Protein AF-A0A7W1K796-F1 (afdb_monomer_lite)

Secondary structure (DSSP, 8-state):
-----------------PPPPPP-EEE-SS-TTSTTTSS-SB-TTSSSB-HHHHHHHHHHHHHHHHHHHT--TT-EEEEEEE-S---STTTSPPPHHHHHHHHTTB-TTS-B--SGGGTT---B--S-EEE----TTS-TT-PPPTTTSTT---GGGHHHHHHHHHHHHHTTSB-GGGGSEEEEEE---SS--TTS----HHHHHHHHHHHHHHHHT-TTEEEEEES-SB-BPPPSS-----SS-TT--B---SB-TTSPBPHHHHHHHEEEEEEEETTTEEEEEEEE-S-SSEEEEEEEEE-TTPPEEEEEEEEEETT-EEEEEEEPPTT-EEEEEEE-TTS-EEEPPPB-PBPS--

Structure (mmCIF, N/CA/C/O backbone):
data_AF-A0A7W1K796-F1
#
_entry.id   AF-A0A7W1K796-F1
#
loop_
_atom_site.group_PDB
_atom_site.id
_atom_site.type_symbol
_atom_site.label_atom_id
_atom_site.label_alt_id
_atom_site.label_comp_id
_atom_site.label_asym_id
_atom_site.label_entity_id
_atom_site.label_seq_id
_atom_site.pdbx_PDB_ins_code
_atom_site.Cartn_x
_atom_site.Cartn_y
_atom_site.Cartn_z
_atom_site.occupancy
_atom_site.B_iso_or_equiv
_atom_site.auth_seq_id
_atom_site.auth_comp_id
_atom_site.auth_asym_id
_atom_site.auth_atom_id
_atom_site.pdbx_PDB_model_num
ATOM 1 N N . THR A 1 1 ? -5.003 -19.581 0.495 1.00 27.28 1 THR A N 1
ATOM 2 C CA . THR A 1 1 ? -4.230 -18.925 1.565 1.00 27.28 1 THR A CA 1
ATOM 3 C C . THR A 1 1 ? -2.981 -18.402 0.909 1.00 27.28 1 THR A C 1
ATOM 5 O O . THR A 1 1 ? -2.210 -19.207 0.420 1.00 27.28 1 THR A O 1
ATOM 8 N N . THR A 1 2 ? -2.852 -17.090 0.737 1.00 24.03 2 THR A N 1
ATOM 9 C CA . THR A 1 2 ? -1.683 -16.483 0.090 1.00 24.03 2 THR A CA 1
ATOM 10 C C . THR A 1 2 ? -0.506 -16.600 1.050 1.00 24.03 2 THR A C 1
ATOM 12 O O . THR A 1 2 ? -0.488 -15.927 2.078 1.00 24.03 2 THR A O 1
ATOM 15 N N . VAL A 1 3 ? 0.440 -17.484 0.753 1.00 24.64 3 VAL A N 1
ATOM 16 C CA . VAL A 1 3 ? 1.747 -17.481 1.410 1.00 24.64 3 VAL A CA 1
ATOM 17 C C . VAL A 1 3 ? 2.609 -16.539 0.582 1.00 24.64 3 VAL A C 1
ATOM 19 O O . VAL A 1 3 ? 2.972 -16.860 -0.547 1.00 24.64 3 VAL A O 1
ATOM 22 N N . SER A 1 4 ? 2.860 -15.339 1.105 1.00 26.17 4 SER A N 1
ATOM 23 C CA . SER A 1 4 ? 3.972 -14.535 0.607 1.00 26.17 4 SER A CA 1
ATOM 24 C C . SER A 1 4 ? 5.230 -15.300 0.993 1.00 26.17 4 SER A C 1
ATOM 26 O O . SER A 1 4 ? 5.406 -15.601 2.175 1.00 26.17 4 SER A O 1
ATOM 28 N N . ALA A 1 5 ? 6.059 -15.672 0.022 1.00 26.20 5 ALA A N 1
ATOM 29 C CA . ALA A 1 5 ? 7.379 -16.216 0.295 1.00 26.20 5 ALA A CA 1
ATOM 30 C C . ALA A 1 5 ? 8.261 -15.076 0.831 1.00 26.20 5 ALA A C 1
ATOM 32 O O . ALA A 1 5 ? 9.107 -14.536 0.126 1.00 26.20 5 ALA A O 1
ATOM 33 N N . ALA A 1 6 ? 8.020 -14.678 2.082 1.00 29.50 6 ALA A N 1
ATOM 34 C CA . ALA A 1 6 ? 9.075 -14.124 2.907 1.00 29.50 6 ALA A CA 1
ATOM 35 C C . ALA A 1 6 ? 10.146 -15.211 2.991 1.00 29.50 6 ALA A C 1
ATOM 37 O O . ALA A 1 6 ? 9.799 -16.379 3.177 1.00 29.50 6 ALA A O 1
ATOM 38 N N . GLN A 1 7 ? 11.399 -14.823 2.757 1.00 30.22 7 GLN A N 1
ATOM 39 C CA . GLN A 1 7 ? 12.589 -15.666 2.801 1.00 30.22 7 GLN A CA 1
ATOM 40 C C . GLN A 1 7 ? 12.378 -16.914 3.664 1.00 30.22 7 GLN A C 1
ATOM 42 O O . GLN A 1 7 ? 12.236 -16.822 4.884 1.00 30.22 7 GLN A O 1
ATOM 47 N N . ALA A 1 8 ? 12.400 -18.084 3.025 1.00 30.41 8 ALA A N 1
ATOM 48 C CA . ALA A 1 8 ? 12.834 -19.291 3.704 1.00 30.41 8 ALA A CA 1
ATOM 49 C C . ALA A 1 8 ? 14.308 -19.056 4.061 1.00 30.41 8 ALA A C 1
ATOM 51 O O . ALA A 1 8 ? 15.213 -19.427 3.319 1.00 30.41 8 ALA A O 1
ATOM 52 N N . ALA A 1 9 ? 14.541 -18.307 5.139 1.00 31.89 9 ALA A N 1
ATOM 53 C CA . ALA A 1 9 ? 15.833 -18.239 5.778 1.00 31.89 9 ALA A CA 1
ATOM 54 C C . ALA A 1 9 ? 16.150 -19.676 6.184 1.00 31.89 9 ALA A C 1
ATOM 56 O O . ALA A 1 9 ? 15.419 -20.275 6.974 1.00 31.89 9 ALA A O 1
ATOM 57 N N . GLY A 1 10 ? 17.179 -20.241 5.552 1.00 35.09 10 GLY A N 1
ATOM 58 C CA . GLY A 1 10 ? 17.706 -21.551 5.886 1.00 35.09 10 GLY A CA 1
ATOM 59 C C . GLY A 1 10 ? 17.950 -21.617 7.387 1.00 35.09 10 GLY A C 1
ATOM 60 O O . GLY A 1 10 ? 18.801 -20.914 7.922 1.00 35.09 10 GLY A O 1
ATOM 61 N N . GLY A 1 11 ? 17.149 -22.431 8.058 1.00 33.22 11 GLY A N 1
ATOM 62 C CA . GLY A 1 11 ? 17.175 -22.596 9.497 1.00 33.22 11 GLY A CA 1
ATOM 63 C C . GLY A 1 11 ? 16.520 -23.917 9.846 1.00 33.22 11 GLY A C 1
ATOM 64 O O . GLY A 1 11 ? 15.329 -23.957 10.120 1.00 33.22 11 GLY A O 1
ATOM 65 N N . GLY A 1 12 ? 17.325 -24.979 9.809 1.00 35.66 12 GLY A N 1
ATOM 66 C CA . GLY A 1 12 ? 17.011 -26.277 10.400 1.00 35.66 12 GLY A CA 1
ATOM 67 C C . GLY A 1 12 ? 16.093 -27.159 9.562 1.00 35.66 12 GLY A C 1
ATOM 68 O O . GLY A 1 12 ? 14.879 -26.992 9.547 1.00 35.66 12 GLY A O 1
ATOM 69 N N . ALA A 1 13 ? 16.682 -28.174 8.932 1.00 44.84 13 ALA A N 1
ATOM 70 C CA . ALA A 1 13 ? 15.955 -29.368 8.540 1.00 44.84 13 ALA A CA 1
ATOM 71 C C . ALA A 1 13 ? 15.306 -29.991 9.790 1.00 44.84 13 ALA A C 1
ATOM 73 O O . ALA A 1 13 ? 15.984 -30.624 10.595 1.00 44.84 13 ALA A O 1
ATOM 74 N N . SER A 1 14 ? 13.997 -29.816 9.963 1.00 43.66 14 SER A N 1
ATOM 75 C CA . SER A 1 14 ? 13.196 -30.728 10.775 1.00 43.66 14 SER A CA 1
ATOM 76 C C . SER A 1 14 ? 12.600 -31.761 9.825 1.00 43.66 14 SER A C 1
ATOM 78 O O . SER A 1 14 ? 11.787 -31.416 8.966 1.00 43.66 14 SER A O 1
ATOM 80 N N . GLY A 1 15 ? 13.067 -33.002 9.941 1.00 48.66 15 GLY A N 1
ATOM 81 C CA . GLY A 1 15 ? 12.780 -34.119 9.045 1.00 48.66 15 GLY A CA 1
ATOM 82 C C . GLY A 1 15 ? 11.325 -34.573 9.058 1.00 48.66 15 GLY A C 1
ATOM 83 O O . GLY A 1 15 ? 11.000 -35.620 9.603 1.00 48.66 15 GLY A O 1
ATOM 84 N N . THR A 1 16 ? 10.456 -33.820 8.395 1.00 54.53 16 THR A N 1
ATOM 85 C CA . THR A 1 16 ? 9.150 -34.311 7.966 1.00 54.53 16 THR A CA 1
ATOM 86 C C . THR A 1 16 ? 9.078 -34.164 6.450 1.00 54.53 16 THR A C 1
ATOM 88 O O . THR A 1 16 ? 9.271 -33.077 5.911 1.00 54.53 16 THR A O 1
ATOM 91 N N . ASN A 1 17 ? 8.820 -35.268 5.744 1.00 64.25 17 ASN A N 1
ATOM 92 C CA . ASN A 1 17 ? 8.510 -35.291 4.308 1.00 64.25 17 ASN A CA 1
ATOM 93 C C . ASN A 1 17 ? 7.126 -34.662 4.023 1.00 64.25 17 ASN A C 1
ATOM 95 O O . ASN A 1 17 ? 6.397 -35.116 3.142 1.00 64.25 17 ASN A O 1
ATOM 99 N N . GLU A 1 18 ? 6.718 -33.648 4.789 1.00 75.94 18 GLU A N 1
ATOM 100 C CA . GLU A 1 18 ? 5.481 -32.935 4.521 1.00 75.94 18 GLU A CA 1
ATOM 101 C C . GLU A 1 18 ? 5.664 -32.098 3.250 1.00 75.94 18 GLU A C 1
ATOM 103 O O . GLU A 1 18 ? 6.594 -31.287 3.161 1.00 75.94 18 GLU A O 1
ATOM 108 N N . PRO A 1 19 ? 4.806 -32.280 2.232 1.00 80.94 19 PRO A N 1
ATOM 109 C CA . PRO A 1 19 ? 4.889 -31.474 1.031 1.00 80.94 19 PRO A CA 1
ATOM 110 C C . PRO A 1 19 ? 4.685 -30.004 1.401 1.00 80.94 19 PRO A C 1
ATOM 112 O O . PRO A 1 19 ? 3.671 -29.630 1.995 1.00 80.94 19 PRO A O 1
ATOM 115 N N . LEU A 1 20 ? 5.650 -29.160 1.021 1.00 82.69 20 LEU A N 1
ATOM 116 C CA . LEU A 1 20 ? 5.560 -27.717 1.225 1.00 82.69 20 LEU A CA 1
ATOM 117 C C . LEU A 1 20 ? 4.234 -27.172 0.659 1.00 82.69 20 LEU A C 1
ATOM 119 O O . LEU A 1 20 ? 3.777 -27.636 -0.396 1.00 82.69 20 LEU A O 1
ATOM 123 N N . PRO A 1 21 ? 3.627 -26.152 1.296 1.00 83.62 21 PRO A N 1
ATOM 124 C CA . PRO A 1 21 ? 2.405 -25.544 0.793 1.00 83.62 21 PRO A CA 1
ATOM 125 C C . PRO A 1 21 ? 2.538 -25.108 -0.668 1.00 83.62 21 PRO A C 1
ATOM 127 O O . PRO A 1 21 ? 3.544 -24.534 -1.090 1.00 83.62 21 PRO A O 1
ATOM 130 N N . LYS A 1 22 ? 1.480 -25.340 -1.450 1.00 85.62 22 LYS A N 1
ATOM 131 C CA . LYS A 1 22 ? 1.427 -24.919 -2.852 1.00 85.62 22 LYS A CA 1
ATOM 132 C C . LYS A 1 22 ? 1.609 -23.401 -2.967 1.00 85.62 22 LYS A C 1
ATOM 134 O O . LYS A 1 22 ? 0.806 -22.636 -2.439 1.00 85.62 22 LYS A O 1
ATOM 139 N N . VAL A 1 23 ? 2.596 -22.983 -3.758 1.00 87.62 23 VAL A N 1
ATOM 140 C CA . VAL A 1 23 ? 2.771 -21.584 -4.172 1.00 87.62 23 VAL A CA 1
ATOM 141 C C . VAL A 1 23 ? 1.903 -21.305 -5.398 1.00 87.62 23 VAL A C 1
ATOM 143 O O . VAL A 1 23 ? 2.035 -21.960 -6.434 1.00 87.62 23 VAL A O 1
ATOM 146 N N . ASP A 1 24 ? 1.000 -20.334 -5.283 1.00 89.56 24 ASP A N 1
ATOM 147 C CA . ASP A 1 24 ? 0.087 -19.911 -6.351 1.00 89.56 24 ASP A CA 1
ATOM 148 C C . ASP A 1 24 ? 0.235 -18.429 -6.742 1.00 89.56 24 ASP A C 1
ATOM 150 O O . ASP A 1 24 ? -0.411 -17.982 -7.691 1.00 89.56 24 ASP A O 1
ATOM 154 N N . HIS A 1 25 ? 1.110 -17.682 -6.065 1.00 92.00 25 HIS A N 1
ATOM 155 C CA . HIS A 1 25 ? 1.458 -16.299 -6.385 1.00 92.00 25 HIS A CA 1
ATOM 156 C C . HIS A 1 25 ? 2.976 -16.132 -6.395 1.00 92.00 25 HIS A C 1
ATOM 158 O O . HIS A 1 25 ? 3.657 -16.521 -5.451 1.00 92.00 25 HIS A O 1
ATOM 164 N N . PHE A 1 26 ? 3.485 -15.510 -7.451 1.00 95.50 26 PHE A N 1
ATOM 165 C CA . PHE A 1 26 ? 4.866 -15.066 -7.579 1.00 95.50 26 PHE A CA 1
ATOM 166 C C . PHE A 1 26 ? 4.854 -13.558 -7.778 1.00 95.50 26 PHE A C 1
ATOM 168 O O . PHE A 1 26 ? 4.007 -13.039 -8.504 1.00 95.50 26 PHE A O 1
ATOM 175 N N . ILE A 1 27 ? 5.788 -12.854 -7.153 1.00 96.75 27 ILE A N 1
ATOM 176 C CA . ILE A 1 27 ? 6.006 -11.428 -7.384 1.00 96.75 27 ILE A CA 1
ATOM 177 C C . ILE A 1 27 ? 7.381 -11.317 -8.031 1.00 96.75 27 ILE A C 1
ATOM 179 O O . ILE A 1 27 ? 8.371 -11.773 -7.459 1.00 96.75 27 ILE A O 1
ATOM 183 N N . LEU A 1 28 ? 7.442 -10.800 -9.258 1.00 96.06 28 LEU A N 1
ATOM 184 C CA . LEU A 1 28 ? 8.706 -10.686 -9.977 1.00 96.06 28 LEU A CA 1
ATOM 185 C C . LEU A 1 28 ? 9.488 -9.487 -9.455 1.00 96.06 28 LEU A C 1
ATOM 187 O O . LEU A 1 28 ? 9.267 -8.358 -9.896 1.00 96.06 28 LEU A O 1
ATOM 191 N N . TRP A 1 29 ? 10.437 -9.815 -8.578 1.00 96.94 29 TRP A N 1
ATOM 192 C CA . TRP A 1 29 ? 11.406 -8.941 -7.922 1.00 96.94 29 TRP A CA 1
ATOM 193 C C . TRP A 1 29 ? 10.829 -8.005 -6.854 1.00 96.94 29 TRP A C 1
ATOM 195 O O . TRP A 1 29 ? 9.639 -7.693 -6.846 1.00 96.94 29 TRP A O 1
ATOM 205 N N . ASN A 1 30 ? 11.691 -7.566 -5.935 1.00 97.25 30 ASN A N 1
ATOM 206 C CA . ASN A 1 30 ? 11.351 -6.613 -4.883 1.00 97.25 30 ASN A CA 1
ATOM 207 C C . ASN A 1 30 ? 11.853 -5.211 -5.226 1.00 97.25 30 ASN A C 1
ATOM 209 O O . ASN A 1 30 ? 13.035 -5.060 -5.513 1.00 97.25 30 ASN A O 1
ATOM 213 N N . GLU A 1 31 ? 10.964 -4.215 -5.211 1.00 97.81 31 GLU A N 1
ATOM 214 C CA . GLU A 1 31 ? 11.246 -2.783 -5.423 1.00 97.81 31 GLU A CA 1
ATOM 215 C C . GLU A 1 31 ? 12.319 -2.498 -6.488 1.00 97.81 31 GLU A C 1
ATOM 217 O O . GLU A 1 31 ? 13.367 -1.916 -6.197 1.00 97.81 31 GLU A O 1
ATOM 222 N N . PRO A 1 32 ? 12.078 -2.873 -7.758 1.00 98.38 32 PRO A N 1
ATOM 223 C CA . PRO A 1 32 ? 13.046 -2.654 -8.833 1.00 98.38 32 PRO A CA 1
ATOM 224 C C . PRO A 1 32 ? 13.367 -1.168 -9.072 1.00 98.38 32 PRO A C 1
ATOM 226 O O . PRO A 1 32 ? 14.364 -0.846 -9.714 1.00 98.38 32 PRO A O 1
ATOM 229 N N . ASN A 1 33 ? 12.557 -0.249 -8.545 1.00 98.50 33 ASN A N 1
ATOM 230 C CA . ASN A 1 33 ? 12.798 1.190 -8.579 1.00 98.50 33 ASN A CA 1
ATOM 231 C C . ASN A 1 33 ? 13.690 1.698 -7.425 1.00 98.50 33 ASN A C 1
ATOM 233 O O . ASN A 1 33 ? 13.890 2.904 -7.307 1.00 98.50 33 ASN A O 1
ATOM 237 N N . HIS A 1 34 ? 14.209 0.815 -6.565 1.00 96.75 34 HIS A N 1
ATOM 238 C CA . HIS A 1 34 ? 15.030 1.173 -5.413 1.00 96.75 34 HIS A CA 1
ATOM 239 C C . HIS A 1 34 ? 16.468 0.643 -5.550 1.00 96.75 34 HIS A C 1
ATOM 241 O O . HIS A 1 34 ? 16.704 -0.545 -5.762 1.00 96.75 34 HIS A O 1
ATOM 247 N N . GLN A 1 35 ? 17.458 1.522 -5.369 1.00 92.75 35 GLN A N 1
ATOM 248 C CA . GLN A 1 35 ? 18.886 1.218 -5.581 1.00 92.75 35 GLN A CA 1
ATOM 249 C C . GLN A 1 35 ? 19.456 0.112 -4.686 1.00 92.75 35 GLN A C 1
ATOM 251 O O . GLN A 1 35 ? 20.428 -0.535 -5.049 1.00 92.75 35 GLN A O 1
ATOM 256 N N . GLY A 1 36 ? 18.850 -0.115 -3.517 1.00 90.38 36 GLY A N 1
ATOM 257 C CA . GLY A 1 36 ? 19.240 -1.214 -2.630 1.00 90.38 36 GLY A CA 1
ATOM 258 C C . GLY A 1 36 ? 18.828 -2.599 -3.139 1.00 90.38 36 GLY A C 1
ATOM 259 O O . GLY A 1 36 ? 19.207 -3.591 -2.529 1.00 90.38 36 GLY A O 1
ATOM 260 N N . LEU A 1 37 ? 18.021 -2.670 -4.204 1.00 93.75 37 LEU A N 1
ATOM 261 C CA . LEU A 1 37 ? 17.406 -3.908 -4.680 1.00 93.75 37 LEU A CA 1
ATOM 262 C C . LEU A 1 37 ? 17.565 -4.125 -6.185 1.00 93.75 37 LEU A C 1
ATOM 264 O O . LEU A 1 37 ? 17.501 -5.264 -6.628 1.00 93.75 37 LEU A O 1
ATOM 268 N N . LEU A 1 38 ? 17.799 -3.086 -6.985 1.00 96.56 38 LEU A N 1
ATOM 269 C CA . LEU A 1 38 ? 18.184 -3.242 -8.387 1.00 96.56 38 LEU A CA 1
ATOM 270 C C . LEU A 1 38 ? 19.140 -2.121 -8.791 1.00 96.56 38 LEU A C 1
ATOM 272 O O . LEU A 1 38 ? 18.921 -0.959 -8.452 1.00 96.56 38 LEU A O 1
ATOM 276 N N . LEU A 1 39 ? 20.182 -2.457 -9.544 1.00 95.56 39 LEU A N 1
ATOM 277 C CA . LEU A 1 39 ? 21.103 -1.491 -10.135 1.00 95.56 39 LEU A CA 1
ATOM 278 C C . LEU A 1 39 ? 21.330 -1.813 -11.620 1.00 95.56 39 LEU A C 1
ATOM 280 O O . LEU A 1 39 ? 21.215 -2.976 -12.013 1.00 95.56 39 LEU A O 1
ATOM 284 N N . PRO A 1 40 ? 21.676 -0.803 -12.437 1.00 97.00 40 PRO A N 1
ATOM 285 C CA . PRO A 1 40 ? 21.688 0.627 -12.104 1.00 97.00 40 PRO A CA 1
ATOM 286 C C . PRO A 1 40 ? 20.268 1.225 -12.027 1.00 97.00 40 PRO A C 1
ATOM 288 O O . PRO A 1 40 ? 19.342 0.736 -12.673 1.00 97.00 40 PRO A O 1
ATOM 291 N N . GLN A 1 41 ? 20.085 2.301 -11.250 1.00 97.75 41 GLN A N 1
ATOM 292 C CA . GLN A 1 41 ? 18.821 3.062 -11.235 1.00 97.75 41 GLN A CA 1
ATOM 293 C C . GLN A 1 41 ? 18.743 4.101 -12.357 1.00 97.75 41 GLN A C 1
ATOM 295 O O . GLN A 1 41 ? 17.680 4.286 -12.948 1.00 97.75 41 GLN A O 1
ATOM 300 N N . TRP A 1 42 ? 19.873 4.711 -12.701 1.00 98.00 42 TRP A N 1
ATOM 301 C CA . TRP A 1 42 ? 19.997 5.763 -13.708 1.00 98.00 42 TRP A CA 1
ATOM 302 C C . TRP A 1 42 ? 21.058 5.376 -14.733 1.00 98.00 42 TRP A C 1
ATOM 304 O O . TRP A 1 42 ? 21.994 4.649 -14.404 1.00 98.00 42 TRP A O 1
ATOM 314 N N . GLU A 1 43 ? 20.894 5.835 -15.970 1.00 96.25 43 GLU A N 1
ATOM 315 C CA . GLU A 1 43 ? 21.930 5.717 -16.995 1.00 96.25 43 GLU A CA 1
ATOM 316 C C . GLU A 1 43 ? 23.102 6.666 -16.657 1.00 96.25 43 GLU A C 1
ATOM 318 O O . GLU A 1 43 ? 23.012 7.506 -15.756 1.00 96.25 43 GLU A O 1
ATOM 323 N N . ASN A 1 44 ? 24.213 6.562 -17.393 1.00 94.75 44 ASN A N 1
ATOM 324 C CA . ASN A 1 44 ? 25.408 7.389 -17.157 1.00 94.75 44 ASN A CA 1
ATOM 325 C C . ASN A 1 44 ? 25.145 8.902 -17.287 1.00 94.75 44 ASN A C 1
ATOM 327 O O . ASN A 1 44 ? 25.865 9.701 -16.692 1.00 94.75 44 ASN A O 1
ATOM 331 N N . ASP A 1 45 ? 24.098 9.290 -18.022 1.00 94.44 45 ASP A N 1
ATOM 332 C CA . ASP A 1 45 ? 23.633 10.675 -18.155 1.00 94.44 45 ASP A CA 1
ATOM 333 C C . ASP A 1 45 ? 22.991 11.243 -16.872 1.00 94.44 45 ASP A C 1
ATOM 335 O O . ASP A 1 45 ? 22.657 12.427 -16.825 1.00 94.44 45 ASP A O 1
ATOM 339 N N . LYS A 1 46 ? 22.782 10.405 -15.843 1.00 92.75 46 LYS A N 1
ATOM 340 C CA . LYS A 1 46 ? 22.161 10.742 -14.550 1.00 92.75 46 LYS A CA 1
ATOM 341 C C . LYS A 1 46 ? 20.777 11.396 -14.659 1.00 92.75 46 LYS A C 1
ATOM 343 O O . LYS A 1 46 ? 20.298 12.010 -13.707 1.00 92.75 46 LYS A O 1
ATOM 348 N N . SER A 1 47 ? 20.102 11.252 -15.791 1.00 93.06 47 SER A N 1
ATOM 349 C CA . SER A 1 47 ? 18.800 11.868 -16.052 1.00 93.06 47 SER A CA 1
ATOM 350 C C . SER A 1 47 ? 17.791 10.883 -16.626 1.00 93.06 47 SER A C 1
ATOM 352 O O . SER A 1 47 ? 16.591 11.083 -16.443 1.00 93.06 47 SER A O 1
ATOM 354 N N . THR A 1 48 ? 18.246 9.791 -17.233 1.00 94.50 48 THR A N 1
ATOM 355 C CA . THR A 1 48 ? 17.395 8.735 -17.771 1.00 94.50 48 THR A CA 1
ATOM 356 C C . THR A 1 48 ? 17.292 7.578 -16.773 1.00 94.50 48 THR A C 1
ATOM 358 O O . THR A 1 48 ? 18.315 7.001 -16.400 1.00 94.50 48 THR A O 1
ATOM 361 N N . PRO A 1 49 ? 16.081 7.175 -16.340 1.00 97.00 49 PRO A N 1
ATOM 362 C CA . PRO A 1 49 ? 15.912 5.976 -15.523 1.00 97.00 49 PRO A CA 1
ATOM 363 C C . PRO A 1 49 ? 16.346 4.707 -16.278 1.00 97.00 49 PRO A C 1
ATOM 365 O O . PRO A 1 49 ? 15.748 4.355 -17.302 1.00 97.00 49 PRO A O 1
ATOM 368 N N . ALA A 1 50 ? 17.341 3.995 -15.745 1.00 97.69 50 ALA A N 1
ATOM 369 C CA . ALA A 1 50 ? 17.865 2.741 -16.297 1.00 97.69 50 ALA A CA 1
ATOM 370 C C . ALA A 1 50 ? 17.139 1.507 -15.744 1.00 97.69 50 ALA A C 1
ATOM 372 O O . ALA A 1 50 ? 16.848 0.562 -16.488 1.00 97.69 50 ALA A O 1
ATOM 373 N N . SER A 1 51 ? 16.784 1.518 -14.453 1.00 98.31 51 SER A N 1
ATOM 374 C CA . SER A 1 51 ? 16.153 0.369 -13.790 1.00 98.31 51 SER A CA 1
ATOM 375 C C . SER A 1 51 ? 14.867 -0.132 -14.461 1.00 98.31 51 SER A C 1
ATOM 377 O O . SER A 1 51 ? 14.692 -1.352 -14.520 1.00 98.31 51 SER A O 1
ATOM 379 N N . PRO A 1 52 ? 13.993 0.706 -15.065 1.00 98.25 52 PRO A N 1
ATOM 380 C CA . PRO A 1 52 ? 12.804 0.203 -15.751 1.00 98.25 52 PRO A CA 1
ATOM 381 C C . PRO A 1 52 ? 13.137 -0.641 -16.988 1.00 98.25 52 PRO A C 1
ATOM 383 O O . PRO A 1 52 ? 12.421 -1.597 -17.287 1.00 98.25 52 PRO A O 1
ATOM 386 N N . ARG A 1 53 ? 14.224 -0.322 -17.706 1.00 96.62 53 ARG A N 1
ATOM 387 C CA . ARG A 1 53 ? 14.685 -1.083 -18.880 1.00 96.62 53 ARG A CA 1
ATOM 388 C C . ARG A 1 53 ? 15.241 -2.442 -18.460 1.00 96.62 53 ARG A C 1
ATOM 390 O O . ARG A 1 53 ? 14.865 -3.457 -19.048 1.00 96.62 53 ARG A O 1
ATOM 397 N N . VAL A 1 54 ? 16.079 -2.466 -17.422 1.00 97.56 54 VAL A N 1
ATOM 398 C CA . VAL A 1 54 ? 16.627 -3.705 -16.840 1.00 97.56 54 VAL A CA 1
ATOM 399 C C . VAL A 1 54 ? 15.493 -4.593 -16.327 1.00 97.56 54 VAL A C 1
ATOM 401 O O . VAL A 1 54 ? 15.378 -5.757 -16.714 1.00 97.56 54 VAL A O 1
ATOM 404 N N . TYR A 1 55 ? 14.575 -4.015 -15.550 1.00 98.50 55 TYR A N 1
ATOM 405 C CA . TYR A 1 55 ? 13.414 -4.726 -15.033 1.00 98.50 55 TYR A CA 1
ATOM 406 C C . TYR A 1 55 ? 12.503 -5.248 -16.148 1.00 98.50 55 TYR A C 1
ATOM 408 O O . TYR A 1 55 ? 12.011 -6.369 -16.057 1.00 98.50 55 TYR A O 1
ATOM 416 N N . ARG A 1 56 ? 12.311 -4.499 -17.245 1.00 97.56 56 ARG A N 1
ATOM 417 C CA . ARG A 1 56 ? 11.5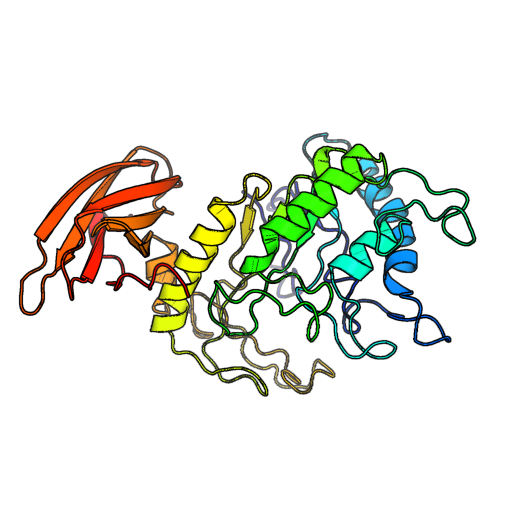33 -4.966 -18.404 1.00 97.56 56 ARG A CA 1
ATOM 418 C C . ARG A 1 56 ? 12.099 -6.257 -19.000 1.00 97.56 56 ARG A C 1
ATOM 420 O O . ARG A 1 56 ? 11.318 -7.135 -19.368 1.00 97.56 56 ARG A O 1
ATOM 427 N N . ALA A 1 57 ? 13.423 -6.383 -19.093 1.00 95.81 57 ALA A N 1
ATOM 428 C CA . ALA A 1 57 ? 14.074 -7.601 -19.573 1.00 95.81 57 ALA A CA 1
ATOM 429 C C . ALA A 1 57 ? 13.878 -8.769 -18.589 1.00 95.81 57 ALA A C 1
ATOM 431 O O . ALA A 1 57 ? 13.406 -9.835 -18.993 1.00 95.81 57 ALA A O 1
ATOM 432 N N . MET A 1 58 ? 14.131 -8.537 -17.293 1.00 97.12 58 MET A N 1
ATOM 433 C CA . MET A 1 58 ? 13.910 -9.527 -16.227 1.00 97.12 58 MET A CA 1
ATOM 434 C C . MET A 1 58 ? 12.459 -10.016 -16.192 1.00 97.12 58 MET A C 1
ATOM 436 O O . MET A 1 58 ? 12.200 -11.212 -16.100 1.00 97.12 58 MET A O 1
ATOM 440 N N . LEU A 1 59 ? 11.503 -9.095 -16.314 1.00 97.25 59 LEU A N 1
ATOM 441 C CA . LEU A 1 59 ? 10.073 -9.372 -16.293 1.00 97.25 59 LEU A CA 1
ATOM 442 C C . LEU A 1 59 ? 9.660 -10.291 -17.441 1.00 97.25 59 LEU A C 1
ATOM 444 O O . LEU A 1 59 ? 8.902 -11.233 -17.220 1.00 97.25 59 LEU A O 1
ATOM 448 N N . ARG A 1 60 ? 10.155 -10.053 -18.662 1.00 95.19 60 ARG A N 1
ATOM 449 C CA . ARG A 1 60 ? 9.826 -10.905 -19.817 1.00 95.19 60 ARG A CA 1
ATOM 450 C C . ARG A 1 60 ? 10.366 -12.322 -19.647 1.00 95.19 60 ARG A C 1
ATOM 452 O O . ARG A 1 60 ? 9.621 -13.274 -19.880 1.00 95.19 60 ARG A O 1
ATOM 459 N N . ALA A 1 61 ? 11.620 -12.453 -19.217 1.00 95.44 61 ALA A N 1
ATOM 460 C CA . ALA A 1 61 ? 12.237 -13.753 -18.975 1.00 95.44 61 ALA A CA 1
ATOM 461 C C . ALA A 1 61 ? 11.537 -14.497 -17.821 1.00 95.44 61 ALA A C 1
ATOM 463 O O . ALA A 1 61 ? 11.072 -15.625 -17.988 1.00 95.44 61 ALA A O 1
ATOM 464 N N . GLY A 1 62 ? 11.382 -13.830 -16.674 1.00 96.06 62 GLY A N 1
ATOM 465 C CA . GLY A 1 62 ? 10.817 -14.408 -15.457 1.00 96.06 62 GLY A CA 1
ATOM 466 C C . GLY A 1 62 ? 9.345 -14.791 -15.588 1.00 96.06 62 GLY A C 1
ATOM 467 O O . GLY A 1 62 ? 8.957 -15.876 -15.159 1.00 96.06 62 GLY A O 1
ATOM 468 N N . TYR A 1 63 ? 8.517 -13.953 -16.225 1.00 95.81 63 TYR A N 1
ATOM 469 C CA . TYR A 1 63 ? 7.093 -14.258 -16.400 1.00 95.81 63 TYR A CA 1
ATOM 470 C C . TYR A 1 63 ? 6.899 -15.535 -17.220 1.00 95.81 63 TYR A C 1
ATOM 472 O O . TYR A 1 63 ? 6.161 -16.429 -16.804 1.00 95.81 63 TYR A O 1
ATOM 480 N N . SER A 1 64 ? 7.592 -15.646 -18.359 1.00 92.69 64 SER A N 1
ATOM 481 C CA . SER A 1 64 ? 7.507 -16.828 -19.222 1.00 92.69 64 SER A CA 1
ATOM 482 C C . SER A 1 64 ? 8.001 -18.091 -18.509 1.00 92.69 64 SER A C 1
ATOM 484 O O . SER A 1 64 ? 7.322 -19.121 -18.532 1.00 92.69 64 SER A O 1
ATOM 486 N N . ALA A 1 65 ? 9.134 -18.000 -17.804 1.00 94.06 65 ALA A N 1
ATOM 487 C CA . ALA A 1 65 ? 9.710 -19.125 -17.073 1.00 94.06 65 ALA A CA 1
ATOM 488 C C . ALA A 1 65 ? 8.767 -19.647 -15.977 1.00 94.06 65 ALA A C 1
ATOM 490 O O . ALA A 1 65 ? 8.493 -20.847 -15.923 1.00 94.06 65 ALA A O 1
ATOM 491 N N . VAL A 1 66 ? 8.191 -18.758 -15.156 1.00 93.31 66 VAL A N 1
ATOM 492 C CA . VAL A 1 66 ? 7.239 -19.151 -14.101 1.00 93.31 66 VAL A CA 1
ATOM 493 C C . VAL A 1 66 ? 5.994 -19.804 -14.700 1.00 93.31 66 VAL A C 1
ATOM 495 O O . VAL A 1 66 ? 5.562 -20.856 -14.224 1.00 93.31 66 VAL A O 1
ATOM 498 N N . LYS A 1 67 ? 5.426 -19.221 -15.762 1.00 91.31 67 LYS A N 1
ATOM 499 C CA . LYS A 1 67 ? 4.239 -19.777 -16.431 1.00 91.31 67 LYS A CA 1
ATOM 500 C C . LYS A 1 67 ? 4.509 -21.131 -17.088 1.00 91.31 67 LYS A C 1
ATOM 502 O O . LYS A 1 67 ? 3.635 -21.993 -17.067 1.00 91.31 67 LYS A O 1
ATOM 507 N N . THR A 1 68 ? 5.712 -21.340 -17.617 1.00 90.44 68 THR A N 1
ATOM 508 C CA . THR A 1 68 ? 6.121 -22.615 -18.226 1.00 90.44 68 THR A CA 1
ATOM 509 C C . THR A 1 68 ? 6.331 -23.695 -17.167 1.00 90.44 68 THR A C 1
ATOM 511 O O . THR A 1 68 ? 5.783 -24.791 -17.288 1.00 90.44 68 THR A O 1
ATOM 514 N N . ALA A 1 69 ? 7.058 -23.375 -16.092 1.00 88.94 69 ALA A N 1
ATOM 515 C CA . ALA A 1 69 ? 7.318 -24.301 -14.989 1.00 88.94 69 ALA A CA 1
ATOM 516 C C . ALA A 1 69 ? 6.039 -24.669 -14.221 1.00 88.94 69 ALA A C 1
ATOM 518 O O . ALA A 1 69 ? 5.903 -25.773 -13.695 1.00 88.94 69 ALA A O 1
ATOM 519 N N . ARG A 1 70 ? 5.071 -23.748 -14.156 1.00 83.69 70 ARG A N 1
ATOM 520 C CA . ARG A 1 70 ? 3.782 -23.955 -13.496 1.00 83.69 70 ARG A CA 1
ATOM 521 C C . ARG A 1 70 ? 2.643 -23.772 -14.494 1.00 83.69 70 ARG A C 1
ATOM 523 O O . ARG A 1 70 ? 1.941 -22.767 -14.464 1.00 83.69 70 ARG A O 1
ATOM 530 N N . LYS A 1 71 ? 2.387 -24.809 -15.301 1.00 75.19 71 LYS A N 1
ATOM 531 C CA . LYS A 1 71 ? 1.318 -24.849 -16.325 1.00 75.19 71 LYS A CA 1
ATOM 532 C C . LYS A 1 71 ? -0.112 -24.600 -15.798 1.00 75.19 71 LYS A C 1
ATOM 534 O O . LYS A 1 71 ? -1.054 -24.514 -16.582 1.00 75.19 71 LYS A O 1
ATOM 539 N N . SER A 1 72 ? -0.308 -24.473 -14.483 1.00 78.44 72 SER A N 1
ATOM 540 C CA . SER A 1 72 ? -1.609 -24.131 -13.908 1.00 78.44 72 SER A CA 1
ATOM 541 C C . SER A 1 72 ? -1.973 -22.673 -14.184 1.00 78.44 72 SER A C 1
ATOM 543 O O . SER A 1 72 ? -1.318 -21.749 -13.700 1.00 78.44 72 SER A O 1
ATOM 545 N N . ARG A 1 73 ? -3.125 -22.464 -14.832 1.00 76.19 73 ARG A N 1
ATOM 546 C CA . ARG A 1 73 ? -3.744 -21.136 -15.007 1.00 76.19 73 ARG A CA 1
ATOM 547 C C . ARG A 1 73 ? -4.054 -20.426 -13.683 1.00 76.19 73 ARG A C 1
ATOM 549 O O . ARG A 1 73 ? -4.293 -19.224 -13.684 1.00 76.19 73 ARG A O 1
ATOM 556 N N . SER A 1 74 ? -4.046 -21.150 -12.559 1.00 83.69 74 SER A N 1
ATOM 557 C CA . SER A 1 74 ? -4.248 -20.570 -11.229 1.00 83.69 74 SER A CA 1
ATOM 558 C C . SER A 1 74 ? -3.040 -19.782 -10.713 1.00 83.69 74 SER A C 1
ATOM 560 O O . SER A 1 74 ? -3.208 -19.011 -9.773 1.00 83.69 74 SER A O 1
ATOM 562 N N . VAL A 1 75 ? -1.837 -19.999 -11.264 1.00 91.12 75 VAL A N 1
ATOM 563 C CA . VAL A 1 75 ? -0.624 -19.313 -10.801 1.00 91.12 75 VAL A CA 1
ATOM 564 C C . VAL A 1 75 ? -0.628 -17.875 -11.290 1.00 91.12 75 VAL A C 1
ATOM 566 O O . VAL A 1 75 ? -0.689 -17.628 -12.496 1.00 91.12 75 VAL A O 1
ATOM 569 N N . ARG A 1 76 ? -0.540 -16.929 -10.355 1.00 94.88 76 ARG A N 1
ATOM 570 C CA . ARG A 1 76 ? -0.463 -15.496 -10.641 1.00 94.88 76 ARG A CA 1
ATOM 571 C C . ARG A 1 76 ? 0.972 -15.011 -10.552 1.00 94.88 76 ARG A C 1
ATOM 573 O O . ARG A 1 76 ? 1.688 -15.362 -9.621 1.00 94.88 76 ARG A O 1
ATOM 580 N N . VAL A 1 77 ? 1.364 -14.173 -11.497 1.00 97.25 77 VAL A N 1
ATOM 581 C CA . VAL A 1 77 ? 2.664 -13.513 -11.537 1.00 97.25 77 VAL A CA 1
ATOM 582 C C . VAL A 1 77 ? 2.434 -12.008 -11.503 1.00 97.25 77 VAL A C 1
ATOM 584 O O . VAL A 1 77 ? 1.978 -11.411 -12.480 1.00 97.25 77 VAL A O 1
ATOM 587 N N . LEU A 1 78 ? 2.695 -11.415 -10.344 1.00 98.38 78 LEU A N 1
ATOM 588 C CA . LEU A 1 78 ? 2.584 -9.985 -10.092 1.00 98.38 78 LEU A CA 1
ATOM 589 C C . LEU A 1 78 ? 3.872 -9.279 -10.526 1.00 98.38 78 LEU A C 1
ATOM 591 O O . LEU A 1 78 ? 4.965 -9.830 -10.387 1.00 98.38 78 LEU A O 1
ATOM 595 N N . ILE A 1 79 ? 3.735 -8.063 -11.048 1.00 98.62 79 ILE A N 1
ATOM 596 C CA . ILE A 1 79 ? 4.844 -7.247 -11.560 1.00 98.62 79 ILE A CA 1
ATOM 597 C C . ILE A 1 79 ? 4.850 -5.851 -10.929 1.00 98.62 79 ILE A C 1
ATOM 599 O O . ILE A 1 79 ? 3.913 -5.476 -10.228 1.00 98.62 79 ILE A O 1
ATOM 603 N N . GLY A 1 80 ? 5.881 -5.059 -11.211 1.00 97.19 80 GLY A N 1
ATOM 604 C CA . GLY A 1 80 ? 6.056 -3.722 -10.655 1.00 97.19 80 GLY A CA 1
ATOM 605 C C . GLY A 1 80 ? 6.733 -3.816 -9.302 1.00 97.19 80 GLY A C 1
ATOM 606 O O . GLY A 1 80 ? 7.931 -3.597 -9.216 1.00 97.19 80 GLY A O 1
ATOM 607 N N . ASN A 1 81 ? 5.965 -4.181 -8.278 1.00 98.06 81 ASN A N 1
ATOM 608 C CA . ASN A 1 81 ? 6.393 -4.315 -6.884 1.00 98.06 81 ASN A CA 1
ATOM 609 C C . ASN A 1 81 ? 7.237 -3.137 -6.381 1.00 98.06 81 ASN A C 1
ATOM 611 O O . ASN A 1 81 ? 8.241 -3.332 -5.707 1.00 98.06 81 ASN A O 1
ATOM 615 N N . THR A 1 82 ? 6.874 -1.918 -6.783 1.00 98.75 82 THR A N 1
ATOM 616 C CA . THR A 1 82 ? 7.694 -0.731 -6.523 1.00 98.75 82 THR A CA 1
ATOM 617 C C . THR A 1 82 ? 7.610 -0.305 -5.060 1.00 98.75 82 THR A C 1
ATOM 619 O O . THR A 1 82 ? 6.547 -0.440 -4.444 1.00 98.75 82 THR A O 1
ATOM 622 N N . SER A 1 83 ? 8.680 0.313 -4.552 1.00 97.88 83 SER A N 1
ATOM 623 C CA . SER A 1 83 ? 8.623 1.138 -3.339 1.00 97.88 83 SER A CA 1
ATOM 624 C C . SER A 1 83 ? 7.680 2.339 -3.545 1.00 97.88 83 SER A C 1
ATOM 626 O O . SER A 1 83 ? 7.152 2.534 -4.646 1.00 97.88 83 SER A O 1
ATOM 628 N N . SER A 1 84 ? 7.441 3.149 -2.508 1.00 97.56 84 SER A N 1
ATOM 629 C CA . SER A 1 84 ? 6.524 4.300 -2.580 1.00 97.56 84 SER A CA 1
ATOM 630 C C . SER A 1 84 ? 7.148 5.610 -3.049 1.00 97.56 84 SER A C 1
ATOM 632 O O . SER A 1 84 ? 6.413 6.480 -3.510 1.00 97.56 84 SER A O 1
ATOM 634 N N . THR A 1 85 ? 8.467 5.778 -2.942 1.00 96.50 85 THR A N 1
ATOM 635 C CA . THR A 1 85 ? 9.111 7.088 -3.130 1.00 96.50 85 THR A CA 1
ATOM 636 C C . THR A 1 85 ? 10.330 7.025 -4.041 1.00 96.50 85 THR A C 1
ATOM 638 O O . THR A 1 85 ? 11.079 6.043 -4.028 1.00 96.50 85 THR A O 1
ATOM 641 N N . GLY A 1 86 ? 10.551 8.097 -4.798 1.00 95.06 86 GLY A N 1
ATOM 642 C CA . GLY A 1 86 ? 11.819 8.393 -5.454 1.00 95.06 86 GLY A CA 1
ATOM 643 C C . GLY A 1 86 ? 12.856 8.962 -4.483 1.00 95.06 86 GLY A C 1
ATOM 644 O O . GLY A 1 86 ? 12.618 9.110 -3.284 1.00 95.06 86 GLY A O 1
ATOM 645 N N . GLY A 1 87 ? 14.037 9.268 -5.011 1.00 93.00 87 GLY A N 1
ATOM 646 C CA . GLY A 1 87 ? 15.058 10.047 -4.317 1.00 93.00 87 GLY A CA 1
ATOM 647 C C . GLY A 1 87 ? 15.665 11.109 -5.225 1.00 93.00 87 GLY A C 1
ATOM 648 O O . GLY A 1 87 ? 15.055 11.535 -6.203 1.00 93.00 87 GLY A O 1
ATOM 649 N N . VAL A 1 88 ? 16.894 11.523 -4.914 1.00 93.00 88 VAL A N 1
ATOM 650 C CA . VAL A 1 88 ? 17.631 12.499 -5.729 1.00 93.00 88 VAL A CA 1
ATOM 651 C C . VAL A 1 88 ? 17.798 11.964 -7.154 1.00 93.00 88 VAL A C 1
ATOM 653 O O . VAL A 1 88 ? 18.358 10.883 -7.352 1.00 93.00 88 VAL A O 1
ATOM 656 N N . ARG A 1 89 ? 17.325 12.719 -8.152 1.00 93.75 89 ARG A N 1
ATOM 657 C CA . ARG A 1 89 ? 17.455 12.355 -9.570 1.00 93.75 89 ARG A CA 1
ATOM 658 C C . ARG A 1 89 ? 18.920 12.074 -9.920 1.00 93.75 89 ARG A C 1
ATOM 660 O O . ARG A 1 89 ? 19.809 12.811 -9.505 1.00 93.75 89 ARG A O 1
ATOM 667 N N . GLY A 1 90 ? 19.169 10.990 -10.649 1.00 95.25 90 GLY A N 1
ATOM 668 C CA . GLY A 1 90 ? 20.515 10.595 -11.074 1.00 95.25 90 GLY A CA 1
ATOM 669 C C . GLY A 1 90 ? 21.357 9.841 -10.042 1.00 95.25 90 GLY A C 1
ATOM 670 O O . GLY A 1 90 ? 22.427 9.350 -10.392 1.00 95.25 90 GLY A O 1
ATOM 671 N N . ALA A 1 91 ? 20.899 9.730 -8.791 1.00 92.19 91 ALA A N 1
ATOM 672 C CA . ALA A 1 91 ? 21.654 9.075 -7.718 1.00 92.19 91 ALA A CA 1
ATOM 673 C C . ALA A 1 91 ? 20.808 8.179 -6.801 1.00 92.19 91 ALA A C 1
ATOM 675 O O . ALA A 1 91 ? 21.358 7.276 -6.183 1.00 92.19 91 ALA A O 1
ATOM 676 N N . GLY A 1 92 ? 19.505 8.448 -6.689 1.00 93.69 92 GLY A N 1
ATOM 677 C CA . GLY A 1 92 ? 18.563 7.795 -5.783 1.00 93.69 92 GLY A CA 1
ATOM 678 C C . GLY A 1 92 ? 17.642 6.765 -6.456 1.00 93.69 92 GLY A C 1
ATOM 679 O O . GLY A 1 92 ? 17.768 6.490 -7.652 1.00 93.69 92 GLY A O 1
ATOM 680 N N . PRO A 1 93 ? 16.648 6.239 -5.716 1.00 96.25 93 PRO A N 1
ATOM 681 C CA . PRO A 1 93 ? 15.509 5.516 -6.282 1.00 96.25 93 PRO A CA 1
ATOM 682 C C . PRO A 1 93 ? 14.777 6.317 -7.370 1.00 96.25 93 PRO A C 1
ATOM 684 O O . PRO A 1 93 ? 14.654 7.541 -7.276 1.00 96.25 93 PRO A O 1
ATOM 687 N N . VAL A 1 94 ? 14.239 5.625 -8.371 1.00 98.44 94 VAL A N 1
ATOM 688 C CA . VAL A 1 94 ? 13.339 6.217 -9.374 1.00 98.44 94 VAL A CA 1
ATOM 689 C C . VAL A 1 94 ? 11.929 6.280 -8.780 1.00 98.44 94 VAL A C 1
ATOM 691 O O . VAL A 1 94 ? 11.469 5.302 -8.182 1.00 98.44 94 VAL A O 1
ATOM 694 N N . SER A 1 95 ? 11.217 7.403 -8.937 1.00 98.19 95 SER A N 1
ATOM 695 C CA . SER A 1 95 ? 9.858 7.509 -8.391 1.00 98.19 95 SER A CA 1
ATOM 696 C C . SER A 1 95 ? 8.906 6.509 -9.071 1.00 98.19 95 SER A C 1
ATOM 698 O O . SER A 1 95 ? 9.072 6.204 -10.259 1.00 98.19 95 SER A O 1
ATOM 700 N N . PRO A 1 96 ? 7.908 5.949 -8.364 1.00 98.50 96 PRO A N 1
ATOM 701 C CA . PRO A 1 96 ? 7.100 4.849 -8.894 1.00 98.50 96 PRO A CA 1
ATOM 702 C C . PRO A 1 96 ? 6.360 5.167 -10.196 1.00 98.50 96 PRO A C 1
ATOM 704 O O . PRO A 1 96 ? 6.293 4.310 -11.081 1.00 98.50 96 PRO A O 1
ATOM 707 N N . LEU A 1 97 ? 5.824 6.385 -10.359 1.00 98.62 97 LEU A N 1
ATOM 708 C CA . LEU A 1 97 ? 5.161 6.763 -11.612 1.00 98.62 97 LEU A CA 1
ATOM 709 C C . LEU A 1 97 ? 6.154 7.008 -12.750 1.00 98.62 97 LEU A C 1
ATOM 711 O O . LEU A 1 97 ? 5.834 6.681 -13.893 1.00 98.62 97 LEU A O 1
ATOM 715 N N . GLU A 1 98 ? 7.347 7.541 -12.479 1.00 98.38 98 GLU A N 1
ATOM 716 C CA . GLU A 1 98 ? 8.401 7.651 -13.497 1.00 98.38 98 GLU A CA 1
ATOM 717 C C . GLU A 1 98 ? 8.874 6.259 -13.941 1.00 98.38 98 GLU A C 1
ATOM 719 O O . GLU A 1 98 ? 8.924 5.970 -15.141 1.00 98.38 98 GLU A O 1
ATOM 724 N N . PHE A 1 99 ? 9.100 5.361 -12.978 1.00 98.75 99 PHE A N 1
ATOM 725 C CA . PHE A 1 99 ? 9.448 3.967 -13.228 1.00 98.75 99 PHE A CA 1
ATOM 726 C C . PHE A 1 99 ? 8.389 3.275 -14.093 1.00 98.75 99 PHE A C 1
ATOM 728 O O . PHE A 1 99 ? 8.719 2.684 -15.121 1.00 98.75 99 PHE A O 1
ATOM 735 N N . LEU A 1 100 ? 7.108 3.387 -13.724 1.00 98.81 100 LEU A N 1
ATOM 736 C CA . LEU A 1 100 ? 5.990 2.780 -14.450 1.00 98.81 100 LEU A CA 1
ATOM 737 C C . LEU A 1 100 ? 5.882 3.300 -15.895 1.00 98.81 100 LEU A C 1
ATOM 739 O O . LEU A 1 100 ? 5.703 2.504 -16.820 1.00 98.81 100 LEU A O 1
ATOM 743 N N . ARG A 1 101 ? 6.017 4.614 -16.112 1.00 98.69 101 ARG A N 1
ATOM 744 C CA . ARG A 1 101 ? 5.964 5.220 -17.456 1.00 98.69 101 ARG A CA 1
ATOM 745 C C . ARG A 1 101 ? 7.103 4.724 -18.345 1.00 98.69 101 ARG A C 1
ATOM 747 O O . ARG A 1 101 ? 6.853 4.246 -19.453 1.00 98.69 101 ARG A O 1
ATOM 754 N N . ARG A 1 102 ? 8.340 4.750 -17.839 1.00 98.12 102 ARG A N 1
ATOM 755 C CA . ARG A 1 102 ? 9.519 4.287 -18.585 1.00 98.12 102 ARG A CA 1
ATOM 756 C C . ARG A 1 102 ? 9.487 2.778 -18.834 1.00 98.12 102 ARG A C 1
ATOM 758 O O . ARG A 1 102 ? 9.822 2.338 -19.935 1.00 98.12 102 ARG A O 1
ATOM 765 N N . LEU A 1 103 ? 9.014 1.991 -17.863 1.00 98.56 103 LEU A N 1
ATOM 766 C CA . LEU A 1 103 ? 8.772 0.554 -18.015 1.00 98.56 103 LEU A CA 1
ATOM 767 C C . LEU A 1 103 ? 7.821 0.297 -19.193 1.00 98.56 103 LEU A C 1
ATOM 769 O O . LEU A 1 103 ? 8.126 -0.523 -20.061 1.00 98.56 103 LEU A O 1
ATOM 773 N N . ALA A 1 104 ? 6.722 1.050 -19.259 1.00 98.56 104 ALA A N 1
ATOM 774 C CA . ALA A 1 104 ? 5.697 0.963 -20.295 1.00 98.56 104 ALA A CA 1
ATOM 775 C C . ALA A 1 104 ? 6.044 1.684 -21.617 1.00 98.56 104 ALA A C 1
ATOM 777 O O . ALA A 1 104 ? 5.209 1.703 -22.523 1.00 98.56 104 ALA A O 1
ATOM 778 N N . CYS A 1 105 ? 7.250 2.249 -21.754 1.00 98.56 105 CYS A N 1
ATOM 779 C CA . CYS A 1 105 ? 7.686 3.001 -22.937 1.00 98.56 105 CYS A CA 1
ATOM 780 C C . CYS A 1 105 ? 6.739 4.147 -23.321 1.00 98.56 105 CYS A C 1
ATOM 782 O O . CYS A 1 105 ? 6.310 4.270 -24.472 1.00 98.56 105 CYS A O 1
ATOM 784 N N . VAL A 1 106 ? 6.407 4.986 -22.342 1.00 98.62 106 VAL A N 1
ATOM 785 C CA . VAL A 1 106 ? 5.698 6.249 -22.554 1.00 98.62 106 VAL A CA 1
ATOM 786 C C . VAL A 1 106 ? 6.407 7.390 -21.826 1.00 98.62 106 VAL A C 1
ATOM 788 O O . VAL A 1 106 ? 7.114 7.158 -20.844 1.00 98.62 106 VAL A O 1
ATOM 791 N N . ASP A 1 107 ? 6.220 8.616 -22.301 1.00 97.00 107 ASP A N 1
ATOM 792 C CA . ASP A 1 107 ? 6.767 9.817 -21.668 1.00 97.00 107 ASP A CA 1
ATOM 793 C C . ASP A 1 107 ? 5.917 10.301 -20.471 1.00 97.00 107 ASP A C 1
ATOM 795 O O . ASP A 1 107 ? 4.923 9.679 -20.077 1.00 97.00 107 ASP A O 1
ATOM 799 N N . GLY A 1 108 ? 6.302 11.439 -19.880 1.00 94.56 108 GLY A N 1
ATOM 800 C CA . GLY A 1 108 ? 5.589 12.062 -18.757 1.00 94.56 108 GLY A CA 1
ATOM 801 C C . GLY A 1 108 ? 4.119 12.400 -19.045 1.00 94.56 108 GLY A C 1
ATOM 802 O O . GLY A 1 108 ? 3.290 12.336 -18.136 1.00 94.56 108 GLY A O 1
ATOM 803 N N . ALA A 1 109 ? 3.777 12.676 -20.307 1.00 96.44 109 ALA A N 1
ATOM 804 C CA . ALA A 1 109 ? 2.419 12.962 -20.774 1.00 96.44 109 ALA A CA 1
ATOM 805 C C . ALA A 1 109 ? 1.644 11.694 -21.193 1.00 96.44 109 ALA A C 1
ATOM 807 O O . ALA A 1 109 ? 0.509 11.780 -21.679 1.00 96.44 109 ALA A O 1
ATOM 808 N N . LEU A 1 110 ? 2.232 10.509 -20.976 1.00 97.62 110 LEU A N 1
ATOM 809 C CA . LEU A 1 110 ? 1.731 9.212 -21.427 1.00 97.62 110 LEU A CA 1
ATOM 810 C C . LEU A 1 110 ? 1.600 9.132 -22.958 1.00 97.62 110 LEU A C 1
ATOM 812 O O . LEU A 1 110 ? 0.670 8.507 -23.469 1.00 97.62 110 LEU A O 1
ATOM 816 N N . ARG A 1 111 ? 2.524 9.753 -23.699 1.00 98.12 111 ARG A N 1
ATOM 817 C CA . ARG A 1 111 ? 2.678 9.549 -25.145 1.00 98.12 111 ARG A CA 1
ATOM 818 C C . ARG A 1 111 ? 3.657 8.399 -25.396 1.00 98.12 111 ARG A C 1
ATOM 820 O O . ARG A 1 111 ? 4.687 8.335 -24.725 1.00 98.12 111 ARG A O 1
ATOM 827 N N . PRO A 1 112 ? 3.357 7.477 -26.325 1.00 98.00 112 PRO A N 1
ATOM 828 C CA . PRO A 1 112 ? 4.292 6.450 -26.771 1.00 98.00 112 PRO A CA 1
ATOM 829 C C . PRO A 1 112 ? 5.698 6.966 -27.073 1.00 98.00 112 PRO A C 1
AT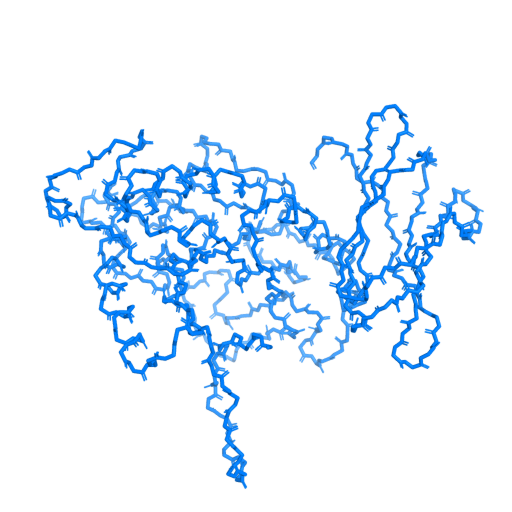OM 831 O O . PRO A 1 112 ? 5.857 7.896 -27.855 1.00 98.00 112 PRO A O 1
ATOM 834 N N . VAL A 1 113 ? 6.708 6.296 -26.524 1.00 97.88 113 VAL A N 1
ATOM 835 C CA . VAL A 1 113 ? 8.093 6.404 -26.992 1.00 97.88 113 VAL A CA 1
ATOM 836 C C . VAL A 1 113 ? 8.355 5.213 -27.909 1.00 97.88 113 VAL A C 1
ATOM 838 O O . VAL A 1 113 ? 8.105 4.070 -27.524 1.00 97.88 113 VAL A O 1
ATOM 841 N N . THR A 1 114 ? 8.822 5.476 -29.128 1.00 96.50 114 THR A N 1
ATOM 842 C CA . THR A 1 114 ? 9.023 4.474 -30.196 1.00 96.50 114 THR A CA 1
ATOM 843 C C . THR A 1 114 ? 10.459 4.454 -30.718 1.00 96.50 114 THR A C 1
ATOM 845 O O . THR A 1 114 ? 10.729 3.932 -31.793 1.00 96.50 114 THR A O 1
ATOM 848 N N . THR A 1 115 ? 11.393 5.028 -29.968 1.00 95.50 115 THR A N 1
ATOM 849 C CA . THR A 1 115 ? 12.817 5.083 -30.308 1.00 95.50 115 THR A CA 1
ATOM 850 C C . THR A 1 115 ? 13.641 4.290 -29.295 1.00 95.50 115 THR A C 1
ATOM 852 O O . THR A 1 115 ? 13.139 3.885 -28.240 1.00 95.50 115 THR A O 1
ATOM 855 N N . GLY A 1 116 ? 14.909 4.026 -29.625 1.00 93.00 116 GLY A N 1
ATOM 856 C CA . GLY A 1 116 ? 15.852 3.338 -28.740 1.00 93.00 116 GLY A CA 1
ATOM 857 C C . GLY A 1 116 ? 15.337 1.982 -28.242 1.00 93.00 116 GLY A C 1
ATOM 858 O O . GLY A 1 116 ? 14.792 1.180 -29.000 1.00 93.00 116 GLY A O 1
ATOM 859 N N . ASP A 1 117 ? 15.449 1.747 -26.934 1.00 91.62 117 ASP A N 1
ATOM 860 C CA . ASP A 1 117 ? 15.011 0.518 -26.254 1.00 91.62 117 ASP A CA 1
ATOM 861 C C . ASP A 1 117 ? 13.484 0.289 -26.259 1.00 91.62 117 ASP A C 1
ATOM 863 O O . ASP A 1 117 ? 13.003 -0.738 -25.762 1.00 91.62 117 ASP A O 1
ATOM 867 N N . CYS A 1 118 ? 12.723 1.243 -26.802 1.00 96.81 118 CYS A N 1
ATOM 868 C CA . CYS A 1 118 ? 11.274 1.204 -26.942 1.00 96.81 118 CYS A CA 1
ATOM 869 C C . CYS A 1 118 ? 10.788 1.017 -28.389 1.00 96.81 118 CYS A C 1
ATOM 871 O O . CYS A 1 118 ? 9.584 0.848 -28.585 1.00 96.81 118 CYS A O 1
ATOM 873 N N . ALA A 1 119 ? 11.679 0.990 -29.390 1.00 95.94 119 ALA A N 1
ATOM 874 C CA . ALA A 1 119 ? 11.298 0.890 -30.805 1.00 95.94 119 ALA A CA 1
ATOM 875 C C . ALA A 1 119 ? 10.431 -0.336 -31.124 1.00 95.94 119 ALA A C 1
ATOM 877 O O . ALA A 1 119 ? 9.442 -0.238 -31.842 1.00 95.94 119 ALA A O 1
ATOM 878 N N . ASN A 1 120 ? 10.737 -1.471 -30.492 1.00 93.00 120 ASN A N 1
ATOM 879 C CA . ASN A 1 120 ? 10.012 -2.731 -30.666 1.00 93.00 120 ASN A CA 1
ATOM 880 C C . ASN A 1 120 ? 9.216 -3.109 -29.412 1.00 93.00 120 ASN A C 1
ATOM 882 O O . ASN A 1 120 ? 9.169 -4.276 -29.005 1.00 93.00 120 ASN A O 1
ATOM 886 N N . PHE A 1 121 ? 8.643 -2.112 -28.733 1.00 97.44 121 PHE A N 1
ATOM 887 C CA . PHE A 1 121 ? 7.901 -2.355 -27.507 1.00 97.44 121 PHE A CA 1
ATOM 888 C C . PHE A 1 121 ? 6.709 -3.292 -27.754 1.00 97.44 121 PHE A C 1
ATOM 890 O O . PHE A 1 121 ? 5.821 -3.016 -28.556 1.00 97.44 121 PHE A O 1
ATOM 897 N N . LYS A 1 122 ? 6.662 -4.383 -26.988 1.00 96.62 122 LYS A N 1
ATOM 898 C CA . LYS A 1 122 ? 5.509 -5.288 -26.899 1.00 96.62 122 LYS A CA 1
ATOM 899 C C . LYS A 1 122 ? 4.787 -5.071 -25.578 1.00 96.62 122 LYS A C 1
ATOM 901 O O . LYS A 1 122 ? 5.443 -4.772 -24.579 1.00 96.62 122 LYS A O 1
ATOM 906 N N . VAL A 1 123 ? 3.481 -5.325 -25.544 1.00 98.25 123 VAL A N 1
ATOM 907 C CA . VAL A 1 123 ? 2.685 -5.319 -24.304 1.00 98.25 123 VAL A CA 1
ATOM 908 C C . VAL A 1 123 ? 3.425 -6.077 -23.197 1.00 98.25 123 VAL A C 1
ATOM 910 O O . VAL A 1 123 ? 3.992 -7.152 -23.437 1.00 98.25 123 VAL A O 1
ATOM 913 N N . LEU A 1 124 ? 3.475 -5.507 -21.993 1.00 98.38 124 LEU A N 1
ATOM 914 C CA . LEU A 1 124 ? 4.070 -6.197 -20.852 1.00 98.38 124 LEU A CA 1
ATOM 915 C C . LEU A 1 124 ? 3.073 -7.185 -20.245 1.00 98.38 124 LEU A C 1
ATOM 917 O O . LEU A 1 124 ? 1.929 -6.796 -19.981 1.00 98.38 124 LEU A O 1
ATOM 921 N N . PRO A 1 125 ? 3.486 -8.443 -20.006 1.00 97.88 125 PRO A N 1
ATOM 922 C CA . PRO A 1 125 ? 2.646 -9.416 -19.325 1.00 97.88 125 PRO A CA 1
ATOM 923 C C . PRO A 1 125 ? 2.456 -9.038 -17.848 1.00 97.88 125 PRO A C 1
ATOM 925 O O . PRO A 1 125 ? 3.041 -8.077 -17.354 1.00 97.88 125 PRO A O 1
ATOM 928 N N . GLY A 1 126 ? 1.629 -9.796 -17.136 1.00 97.38 126 GLY A N 1
ATOM 929 C CA . GLY A 1 126 ? 1.404 -9.623 -15.702 1.00 97.38 126 GLY A CA 1
ATOM 930 C C . GLY A 1 126 ? -0.028 -9.963 -15.316 1.00 97.38 126 GLY A C 1
ATOM 931 O O . GLY A 1 126 ? -0.962 -9.692 -16.070 1.00 97.38 126 GLY A O 1
ATOM 932 N N . ASP A 1 127 ? -0.192 -10.561 -14.137 1.00 97.75 127 ASP A N 1
ATOM 933 C CA . ASP A 1 127 ? -1.498 -10.945 -13.584 1.00 97.75 127 ASP A CA 1
ATOM 934 C C . ASP A 1 127 ? -1.993 -9.970 -12.500 1.00 97.75 127 ASP A C 1
ATOM 936 O O . ASP A 1 127 ? -3.021 -10.213 -11.858 1.00 97.75 127 ASP A O 1
ATOM 940 N N . GLY A 1 128 ? -1.265 -8.869 -12.308 1.00 98.31 128 GLY A N 1
ATOM 941 C CA . GLY A 1 128 ? -1.516 -7.829 -11.320 1.00 98.31 128 GLY A CA 1
ATOM 942 C C . GLY A 1 128 ? -0.276 -6.964 -11.092 1.00 98.31 128 GLY A C 1
ATOM 943 O O . GLY A 1 128 ? 0.853 -7.388 -11.342 1.00 98.31 128 GLY A O 1
ATOM 944 N N . TRP A 1 129 ? -0.499 -5.751 -10.600 1.00 98.81 129 TRP A N 1
ATOM 945 C CA . TRP A 1 129 ? 0.539 -4.802 -10.222 1.00 98.81 129 TRP A CA 1
ATOM 946 C C . TRP A 1 129 ? 0.760 -4.840 -8.710 1.00 98.81 129 TRP A C 1
ATOM 948 O O . TRP A 1 129 ? -0.170 -4.577 -7.951 1.00 98.81 129 TRP A O 1
ATOM 958 N N . ALA A 1 130 ? 1.968 -5.163 -8.264 1.00 98.75 130 ALA A N 1
ATOM 959 C CA . ALA A 1 130 ? 2.362 -5.093 -6.863 1.00 98.75 130 ALA A CA 1
ATOM 960 C C . ALA A 1 130 ? 2.943 -3.712 -6.516 1.00 98.75 130 ALA A C 1
ATOM 962 O O . ALA A 1 130 ? 3.529 -3.051 -7.376 1.00 98.75 130 ALA A O 1
ATOM 963 N N . HIS A 1 131 ? 2.771 -3.260 -5.274 1.00 98.81 131 HIS A N 1
ATOM 964 C CA . HIS A 1 131 ? 3.257 -1.956 -4.818 1.00 98.81 131 HIS A CA 1
ATOM 965 C C . HIS A 1 131 ? 3.344 -1.880 -3.287 1.00 98.81 131 HIS A C 1
ATOM 967 O O . HIS A 1 131 ? 2.479 -2.424 -2.597 1.00 98.81 131 HIS A O 1
ATOM 973 N N . HIS A 1 132 ? 4.345 -1.173 -2.760 1.00 98.56 132 HIS A N 1
ATOM 974 C CA . HIS A 1 132 ? 4.563 -0.950 -1.328 1.00 98.56 132 HIS A CA 1
ATOM 975 C C . HIS A 1 132 ? 4.259 0.512 -0.962 1.00 98.56 132 HIS A C 1
ATOM 977 O O . HIS A 1 132 ? 5.146 1.362 -1.043 1.00 98.56 132 HIS A O 1
ATOM 983 N N . PRO A 1 133 ? 3.024 0.854 -0.551 1.00 97.94 133 PRO A N 1
ATOM 984 C CA . PRO A 1 133 ? 2.576 2.244 -0.450 1.00 97.94 133 PRO A CA 1
ATOM 985 C C . PRO A 1 133 ? 2.969 2.909 0.883 1.00 97.94 133 PRO A C 1
ATOM 987 O O . PRO A 1 133 ? 2.143 3.562 1.527 1.00 97.94 133 PRO A O 1
ATOM 990 N N . TYR A 1 134 ? 4.208 2.723 1.348 1.00 97.12 134 TYR A N 1
ATOM 991 C CA . TYR A 1 134 ? 4.662 3.251 2.636 1.00 97.12 134 TYR A CA 1
ATOM 992 C C . TYR A 1 134 ? 4.535 4.775 2.716 1.00 97.12 134 TYR A C 1
ATOM 994 O O . TYR A 1 134 ? 5.042 5.503 1.865 1.00 97.12 134 TYR A O 1
ATOM 1002 N N . ALA A 1 135 ? 3.934 5.254 3.807 1.00 93.50 135 ALA A N 1
ATOM 1003 C CA . ALA A 1 135 ? 3.830 6.677 4.134 1.00 93.50 135 ALA A CA 1
ATOM 1004 C C . ALA A 1 135 ? 4.996 7.188 5.005 1.00 93.50 135 ALA A C 1
ATOM 1006 O O . ALA A 1 135 ? 4.922 8.297 5.516 1.00 93.50 135 ALA A O 1
ATOM 1007 N N . GLN A 1 136 ? 6.042 6.379 5.220 1.00 93.31 136 GLN A N 1
ATOM 1008 C CA . GLN A 1 136 ? 7.241 6.744 5.995 1.00 93.31 136 GLN A CA 1
ATOM 1009 C C . GLN A 1 136 ? 6.942 7.300 7.408 1.00 93.31 136 GLN A C 1
ATOM 1011 O O . GLN A 1 136 ? 7.524 8.293 7.830 1.00 93.31 136 GLN A O 1
ATOM 1016 N N . ASN A 1 137 ? 6.042 6.645 8.154 1.00 95.81 137 ASN A N 1
ATOM 1017 C CA . ASN A 1 137 ? 5.543 7.089 9.469 1.00 95.81 137 ASN A CA 1
ATOM 1018 C C . ASN A 1 137 ? 4.800 8.435 9.488 1.00 95.81 137 ASN A C 1
ATOM 1020 O O . ASN A 1 137 ? 4.501 8.971 10.554 1.00 95.81 137 ASN A O 1
ATOM 1024 N N . GLU A 1 138 ? 4.401 8.948 8.331 1.00 96.62 138 GLU A N 1
ATOM 1025 C CA . GLU A 1 138 ? 3.424 10.024 8.249 1.00 96.62 138 GLU A CA 1
ATOM 1026 C C . GLU A 1 138 ? 1.995 9.467 8.205 1.00 96.62 138 GLU A C 1
ATOM 1028 O O . GLU A 1 138 ? 1.754 8.274 7.975 1.00 96.62 138 GLU A O 1
ATOM 1033 N N . ARG A 1 139 ? 1.013 10.342 8.445 1.00 96.06 139 ARG A N 1
ATOM 1034 C CA . ARG A 1 139 ? -0.398 9.944 8.503 1.00 96.06 139 ARG A CA 1
ATOM 1035 C C . ARG A 1 139 ? -0.842 9.232 7.208 1.00 96.06 139 ARG A C 1
ATOM 1037 O O . ARG A 1 139 ? -0.428 9.655 6.129 1.00 96.06 139 ARG A O 1
ATOM 1044 N N . PRO A 1 140 ? -1.745 8.230 7.274 1.00 97.00 140 PRO A N 1
ATOM 1045 C CA . PRO A 1 140 ? -2.201 7.476 6.098 1.00 97.00 140 PRO A CA 1
ATOM 1046 C C . PRO A 1 140 ? -2.750 8.331 4.951 1.00 97.00 140 PRO A C 1
ATOM 1048 O O . PRO A 1 140 ? -2.666 7.937 3.794 1.00 97.00 140 PRO A O 1
ATOM 1051 N N . SER A 1 141 ? -3.329 9.491 5.270 1.00 96.12 141 SER A N 1
ATOM 1052 C CA . SER A 1 141 ? -3.928 10.430 4.318 1.00 96.12 141 SER A CA 1
ATOM 1053 C C . SER A 1 141 ? -2.953 11.431 3.701 1.00 96.12 141 SER A C 1
ATOM 1055 O O . SER A 1 141 ? -3.384 12.308 2.954 1.00 96.12 141 SER A O 1
ATOM 1057 N N . ARG A 1 142 ? -1.657 11.358 4.020 1.00 95.19 142 ARG A N 1
ATOM 1058 C CA . ARG A 1 142 ? -0.668 12.257 3.432 1.00 95.19 142 ARG A CA 1
ATOM 1059 C C . ARG A 1 142 ? -0.503 11.946 1.944 1.00 95.19 142 ARG A C 1
ATOM 1061 O O . ARG A 1 142 ? -0.016 10.879 1.583 1.00 95.19 142 ARG A O 1
ATOM 1068 N N . VAL A 1 143 ? -0.886 12.915 1.125 1.00 94.81 143 VAL A N 1
ATOM 1069 C CA . VAL A 1 143 ? -0.697 12.930 -0.329 1.00 94.81 143 VAL A CA 1
ATOM 1070 C C . VAL A 1 143 ? 0.718 13.413 -0.636 1.00 94.81 143 VAL A C 1
ATOM 1072 O O . VAL A 1 143 ? 1.259 14.242 0.104 1.00 94.81 143 VAL A O 1
ATOM 1075 N N . SER A 1 144 ? 1.320 12.880 -1.691 1.00 95.94 144 SER A N 1
ATOM 1076 C CA . SER A 1 144 ? 2.617 13.353 -2.177 1.00 95.94 144 SER A CA 1
ATOM 1077 C C . SER A 1 144 ? 2.484 14.748 -2.790 1.00 95.94 144 SER A C 1
ATOM 1079 O O . SER A 1 144 ? 1.501 15.048 -3.472 1.00 95.94 144 SER A O 1
ATOM 1081 N N . LYS A 1 145 ? 3.446 15.636 -2.532 1.00 94.62 145 LYS A N 1
ATOM 1082 C CA . LYS A 1 145 ? 3.445 16.981 -3.124 1.00 94.62 145 LYS A CA 1
ATOM 1083 C C . LYS A 1 145 ? 4.068 16.915 -4.519 1.00 94.62 145 LYS A C 1
ATOM 1085 O O . LYS A 1 145 ? 5.239 16.578 -4.600 1.00 94.62 145 LYS A O 1
ATOM 1090 N N . PRO A 1 146 ? 3.357 17.250 -5.608 1.00 90.81 146 PRO A N 1
ATOM 1091 C CA . PRO A 1 146 ? 3.891 17.063 -6.958 1.00 90.81 146 PRO A CA 1
ATOM 1092 C C . PRO A 1 146 ? 5.222 17.775 -7.235 1.00 90.81 146 PRO A C 1
ATOM 1094 O O . PRO A 1 146 ? 6.033 17.229 -7.977 1.00 90.81 146 PRO A O 1
ATOM 1097 N N . ASP A 1 147 ? 5.442 18.947 -6.634 1.00 91.69 147 ASP A N 1
ATOM 1098 C CA . ASP A 1 147 ? 6.650 19.751 -6.858 1.00 91.69 147 ASP A CA 1
ATOM 1099 C C . ASP A 1 147 ? 7.871 19.200 -6.100 1.00 91.69 147 ASP A C 1
ATOM 1101 O O . ASP A 1 147 ? 8.981 19.206 -6.629 1.00 91.69 147 ASP A O 1
ATOM 1105 N N . ASP A 1 148 ? 7.660 18.669 -4.890 1.00 92.69 148 ASP A N 1
ATOM 1106 C CA . ASP A 1 148 ? 8.733 18.156 -4.021 1.00 92.69 148 ASP A CA 1
ATOM 1107 C C . ASP A 1 148 ? 8.960 16.640 -4.195 1.00 92.69 148 ASP A C 1
ATOM 1109 O O . ASP A 1 148 ? 10.055 16.124 -3.985 1.00 92.69 148 ASP A O 1
ATOM 1113 N N . GLU A 1 149 ? 7.904 15.907 -4.550 1.00 95.12 149 GLU A N 1
ATOM 1114 C CA . GLU A 1 149 ? 7.819 14.442 -4.578 1.00 95.12 149 GLU A CA 1
ATOM 1115 C C . GLU A 1 149 ? 7.206 13.953 -5.910 1.00 95.12 149 GLU A C 1
ATOM 1117 O O . GLU A 1 149 ? 6.188 13.243 -5.929 1.00 95.12 149 GLU A O 1
ATOM 1122 N N . PRO A 1 150 ? 7.772 14.355 -7.065 1.00 94.19 150 PRO A N 1
ATOM 1123 C CA . PRO A 1 150 ? 7.173 14.096 -8.365 1.00 94.19 150 PRO A CA 1
ATOM 1124 C C . PRO A 1 150 ? 7.103 12.598 -8.673 1.00 94.19 150 PRO A C 1
ATOM 1126 O O . PRO A 1 150 ? 8.102 11.918 -8.921 1.00 94.19 150 PRO A O 1
ATOM 1129 N N . GLY A 1 151 ? 5.877 12.086 -8.749 1.00 96.56 151 GLY A N 1
ATOM 1130 C CA . GLY A 1 151 ? 5.613 10.700 -9.124 1.00 96.56 151 GLY A CA 1
ATOM 1131 C C . GLY A 1 151 ? 5.741 9.691 -7.987 1.00 96.56 151 GLY A C 1
ATOM 1132 O O . GLY A 1 151 ? 5.669 8.489 -8.265 1.00 96.56 151 GLY A O 1
ATOM 1133 N N . ASP A 1 152 ? 5.897 10.160 -6.747 1.00 98.31 152 ASP A N 1
ATOM 1134 C CA . ASP A 1 152 ? 5.740 9.335 -5.555 1.00 98.31 152 ASP A CA 1
ATOM 1135 C C . ASP A 1 152 ? 4.326 8.757 -5.488 1.00 98.31 152 ASP A C 1
ATOM 1137 O O . ASP A 1 152 ? 3.342 9.369 -5.910 1.00 98.31 152 ASP A O 1
ATOM 1141 N N . VAL A 1 153 ? 4.234 7.533 -4.980 1.00 98.31 153 VAL A N 1
ATOM 1142 C CA . VAL A 1 153 ? 2.967 6.845 -4.766 1.00 98.31 153 VAL A CA 1
ATOM 1143 C C . VAL A 1 153 ? 2.958 6.309 -3.347 1.00 98.31 153 VAL A C 1
ATOM 1145 O O . VAL A 1 153 ? 3.401 5.199 -3.062 1.00 98.31 153 VAL A O 1
ATOM 1148 N N . ARG A 1 154 ? 2.442 7.116 -2.426 1.00 97.75 154 ARG A N 1
ATOM 1149 C CA . ARG A 1 154 ? 2.113 6.685 -1.068 1.00 97.75 154 ARG A CA 1
ATOM 1150 C C . ARG A 1 154 ? 0.689 6.135 -1.051 1.00 97.75 154 ARG A C 1
ATOM 1152 O O . ARG A 1 154 ? -0.034 6.134 -2.048 1.00 97.75 154 ARG A O 1
ATOM 1159 N N . LEU A 1 155 ? 0.241 5.689 0.118 1.00 97.75 155 LEU A N 1
ATOM 1160 C CA . LEU A 1 155 ? -1.101 5.134 0.281 1.00 97.75 155 LEU A CA 1
ATOM 1161 C C . LEU A 1 155 ? -2.228 6.075 -0.176 1.00 97.75 155 LEU A C 1
ATOM 1163 O O . LEU A 1 155 ? -3.193 5.621 -0.792 1.00 97.75 155 LEU A O 1
ATOM 1167 N N . ALA A 1 156 ? -2.114 7.376 0.096 1.00 96.94 156 ALA A N 1
ATOM 1168 C CA . ALA A 1 156 ? -3.116 8.352 -0.328 1.00 96.94 156 ALA A CA 1
ATOM 1169 C C . ALA A 1 156 ? -3.100 8.616 -1.848 1.00 96.94 156 ALA A C 1
ATOM 1171 O O . ALA A 1 156 ? -4.107 9.072 -2.390 1.00 96.94 156 ALA A O 1
ATOM 1172 N N . ASP A 1 157 ? -2.008 8.273 -2.538 1.00 98.06 157 ASP A N 1
ATOM 1173 C CA . ASP A 1 157 ? -1.803 8.503 -3.975 1.00 98.06 157 ASP A CA 1
ATOM 1174 C C . ASP A 1 157 ? -2.246 7.306 -4.839 1.00 98.06 157 ASP A C 1
ATOM 1176 O O . ASP A 1 157 ? -2.219 7.363 -6.071 1.00 98.06 157 ASP A O 1
ATOM 1180 N N . LEU A 1 158 ? -2.726 6.217 -4.223 1.00 98.50 158 LEU A N 1
ATOM 1181 C CA . LEU A 1 158 ? -3.229 5.034 -4.932 1.00 98.50 158 LEU A CA 1
ATOM 1182 C C . LEU A 1 158 ? -4.260 5.324 -6.046 1.00 98.50 158 LEU A C 1
ATOM 1184 O O . LEU A 1 158 ? -4.217 4.611 -7.054 1.00 98.50 158 LEU A O 1
ATOM 1188 N N . PRO A 1 159 ? -5.163 6.329 -5.951 1.00 98.38 159 PRO A N 1
ATOM 1189 C CA . PRO A 1 159 ? -6.007 6.713 -7.084 1.00 98.38 159 PRO A CA 1
ATOM 1190 C C . PRO A 1 159 ? -5.210 7.067 -8.348 1.00 98.38 159 PRO A C 1
ATOM 1192 O O . PRO A 1 159 ? -5.605 6.680 -9.448 1.00 98.38 159 PRO A O 1
ATOM 1195 N N . GLN A 1 160 ? -4.077 7.760 -8.203 1.00 98.25 160 GLN A N 1
ATOM 1196 C CA . GLN A 1 160 ? -3.225 8.161 -9.321 1.00 98.25 160 GLN A CA 1
ATOM 1197 C C . GLN A 1 160 ? -2.524 6.953 -9.949 1.00 98.25 160 GLN A C 1
ATOM 1199 O O . GLN A 1 160 ? -2.485 6.832 -11.178 1.00 98.25 160 GLN A O 1
ATOM 1204 N N . LEU A 1 161 ? -2.036 6.020 -9.124 1.00 98.75 161 LEU A N 1
ATOM 1205 C CA . LEU A 1 161 ? -1.486 4.751 -9.606 1.00 98.75 161 LEU A CA 1
ATOM 1206 C C . LEU A 1 161 ? -2.544 3.948 -10.373 1.00 98.75 161 LEU A C 1
ATOM 1208 O O . LEU A 1 161 ? -2.290 3.514 -11.496 1.00 98.75 161 LEU A O 1
ATOM 1212 N N . ALA A 1 162 ? -3.746 3.798 -9.811 1.00 98.88 162 ALA A N 1
ATOM 1213 C CA . ALA A 1 162 ? -4.842 3.071 -10.449 1.00 98.88 162 ALA A CA 1
ATOM 1214 C C . ALA A 1 162 ? -5.241 3.685 -11.801 1.00 98.88 162 ALA A C 1
ATOM 1216 O O . ALA A 1 162 ? -5.396 2.955 -12.782 1.00 98.88 162 ALA A O 1
ATOM 1217 N N . ALA A 1 163 ? -5.355 5.014 -11.877 1.00 98.75 163 ALA A N 1
ATOM 1218 C CA . ALA A 1 163 ? -5.659 5.722 -13.120 1.00 98.75 163 ALA A CA 1
ATOM 1219 C C . ALA A 1 163 ? -4.548 5.555 -14.171 1.00 98.75 163 ALA A C 1
ATOM 1221 O O . ALA A 1 163 ? -4.832 5.327 -15.349 1.00 98.75 163 ALA A O 1
ATOM 1222 N N . THR A 1 164 ? -3.281 5.617 -13.749 1.00 98.81 164 THR A N 1
ATOM 1223 C CA . THR A 1 164 ? -2.128 5.437 -14.644 1.00 98.81 164 THR A CA 1
ATOM 1224 C C . THR A 1 164 ? -2.083 4.014 -15.202 1.00 98.81 164 THR A C 1
ATOM 1226 O O . THR A 1 164 ? -1.952 3.838 -16.413 1.00 98.81 164 THR A O 1
ATOM 1229 N N . LEU A 1 165 ? -2.266 2.997 -14.352 1.00 98.94 165 LEU A N 1
ATOM 1230 C CA . LEU A 1 165 ? -2.349 1.597 -14.779 1.00 98.94 165 LEU A CA 1
ATOM 1231 C C . LEU A 1 165 ? -3.511 1.374 -15.751 1.00 98.94 165 LEU A C 1
ATOM 1233 O O . LEU A 1 165 ? -3.317 0.751 -16.793 1.00 98.94 165 LEU A O 1
ATOM 1237 N N . ASP A 1 166 ? -4.704 1.907 -15.463 1.00 98.88 166 ASP A N 1
ATOM 1238 C CA . ASP A 1 166 ? -5.853 1.781 -16.366 1.00 98.88 166 ASP A CA 1
ATOM 1239 C C . ASP A 1 166 ? -5.573 2.384 -17.748 1.00 98.88 166 ASP A C 1
ATOM 1241 O O . ASP A 1 166 ? -5.833 1.732 -18.765 1.00 98.88 166 ASP A O 1
ATOM 1245 N N . ARG A 1 167 ? -4.993 3.591 -17.797 1.00 98.81 167 ARG A N 1
ATOM 1246 C CA . ARG A 1 167 ? -4.639 4.258 -19.056 1.00 98.81 167 ARG A CA 1
ATOM 1247 C C . ARG A 1 167 ? -3.591 3.466 -19.836 1.00 98.81 167 ARG A C 1
ATOM 1249 O O . ARG A 1 167 ? -3.786 3.226 -21.023 1.00 98.81 167 ARG A O 1
ATOM 1256 N N . LEU A 1 168 ? -2.535 2.986 -19.179 1.00 98.88 168 LEU A N 1
ATOM 1257 C CA . LEU A 1 168 ? -1.504 2.167 -19.824 1.00 98.88 168 LEU A CA 1
ATOM 1258 C C . LEU A 1 168 ? -2.056 0.850 -20.372 1.00 98.88 168 LEU A C 1
ATOM 1260 O O . LEU A 1 168 ? -1.659 0.414 -21.451 1.00 98.88 168 LEU A O 1
ATOM 1264 N N . VAL A 1 169 ? -2.999 0.225 -19.669 1.00 98.88 169 VAL A N 1
ATOM 1265 C CA . VAL A 1 169 ? -3.669 -0.975 -20.169 1.00 98.88 169 VAL A CA 1
ATOM 1266 C C . VAL A 1 169 ? -4.575 -0.653 -21.364 1.00 98.88 169 VAL A C 1
ATOM 1268 O O . VAL A 1 169 ? -4.556 -1.390 -22.345 1.00 98.88 169 VAL A O 1
ATOM 1271 N N . LYS A 1 170 ? -5.336 0.453 -21.334 1.00 98.75 170 LYS A N 1
ATOM 1272 C CA . LYS A 1 170 ? -6.153 0.907 -22.482 1.00 98.75 170 LYS A CA 1
ATOM 1273 C C . LYS A 1 170 ? -5.306 1.203 -23.721 1.00 98.75 170 LYS A C 1
ATOM 1275 O O . LYS A 1 170 ? -5.732 0.914 -24.829 1.00 98.75 170 LYS A O 1
ATOM 1280 N N . MET A 1 171 ? -4.095 1.721 -23.528 1.00 98.44 171 MET A N 1
ATOM 1281 C CA . MET A 1 171 ? -3.122 1.972 -24.597 1.00 98.44 171 MET A CA 1
ATOM 1282 C C . MET A 1 171 ? -2.421 0.702 -25.111 1.00 98.44 171 MET A C 1
ATOM 1284 O O . MET A 1 171 ? -1.513 0.804 -25.934 1.00 98.44 171 MET A O 1
ATOM 1288 N N . GLY A 1 172 ? -2.750 -0.482 -24.580 1.00 98.50 172 GLY A N 1
ATOM 1289 C CA . GLY A 1 172 ? -2.071 -1.728 -24.932 1.00 98.50 172 GLY A CA 1
ATOM 1290 C C . GLY A 1 172 ? -0.622 -1.798 -24.443 1.00 98.50 172 GLY A C 1
ATOM 1291 O O . GLY A 1 172 ? 0.170 -2.556 -24.986 1.00 98.50 172 GLY A O 1
ATOM 1292 N N . ARG A 1 173 ? -0.227 -1.017 -23.429 1.00 98.62 173 ARG A N 1
ATOM 1293 C CA . ARG A 1 173 ? 1.141 -1.064 -22.883 1.00 98.62 173 ARG A CA 1
ATOM 1294 C C . ARG A 1 173 ? 1.328 -2.156 -21.837 1.00 98.62 173 ARG A C 1
ATOM 1296 O O . ARG A 1 173 ? 2.403 -2.744 -21.736 1.00 98.62 173 ARG A O 1
ATOM 1303 N N . LEU A 1 174 ? 0.269 -2.471 -21.101 1.00 98.81 174 LEU A N 1
ATOM 1304 C CA . LEU A 1 174 ? 0.243 -3.491 -20.056 1.00 98.81 174 LEU A CA 1
ATOM 1305 C C . LEU A 1 174 ? -0.902 -4.478 -20.303 1.00 98.81 174 LEU A C 1
ATOM 1307 O O . LEU A 1 174 ? -1.968 -4.089 -20.779 1.00 98.81 174 LEU A O 1
ATOM 1311 N N . ALA A 1 175 ? -0.713 -5.739 -19.916 1.00 98.56 175 ALA A N 1
ATOM 1312 C CA . ALA A 1 175 ? -1.776 -6.739 -19.945 1.00 98.56 175 ALA A CA 1
ATOM 1313 C C . ALA A 1 175 ? -2.977 -6.334 -19.057 1.00 98.56 175 ALA A C 1
ATOM 1315 O O . ALA A 1 175 ? -2.778 -5.719 -18.003 1.00 98.56 175 ALA A O 1
ATOM 1316 N N . PRO A 1 176 ? -4.223 -6.728 -19.406 1.00 98.69 176 PRO A N 1
ATOM 1317 C CA . PRO A 1 176 ? -5.439 -6.322 -18.695 1.00 98.69 176 PRO A CA 1
ATOM 1318 C C . PRO A 1 176 ? -5.436 -6.522 -17.179 1.00 98.69 176 PRO A C 1
ATOM 1320 O O . PRO A 1 176 ? -5.990 -5.706 -16.438 1.00 98.69 176 PRO A O 1
ATOM 1323 N N . ALA A 1 177 ? -4.816 -7.605 -16.710 1.00 98.25 177 ALA A N 1
ATOM 1324 C CA . ALA A 1 177 ? -4.797 -7.954 -15.299 1.00 98.25 177 ALA A CA 1
ATOM 1325 C C . ALA A 1 177 ? -3.939 -7.003 -14.450 1.00 98.25 177 ALA A C 1
ATOM 1327 O O . ALA A 1 177 ? -4.205 -6.889 -13.258 1.00 98.25 177 ALA A O 1
ATOM 1328 N N . ASN A 1 178 ? -3.024 -6.231 -15.047 1.00 98.69 178 ASN A N 1
ATOM 1329 C CA . ASN A 1 178 ? -2.218 -5.230 -14.338 1.00 98.69 178 ASN A CA 1
ATOM 1330 C C . ASN A 1 178 ? -3.042 -4.058 -13.768 1.00 98.69 178 ASN A C 1
ATOM 1332 O O . ASN A 1 178 ? -2.530 -3.292 -12.962 1.00 98.69 178 ASN A O 1
ATOM 1336 N N . ARG A 1 179 ? -4.345 -3.954 -14.086 1.00 98.62 179 ARG A N 1
ATOM 1337 C CA . ARG A 1 179 ? -5.287 -3.083 -13.350 1.00 98.62 179 ARG A CA 1
ATOM 1338 C C . ARG A 1 179 ? -5.513 -3.514 -11.898 1.00 98.62 179 ARG A C 1
ATOM 1340 O O . ARG A 1 179 ? -6.059 -2.749 -11.111 1.00 98.62 179 ARG A O 1
ATOM 1347 N N . LYS A 1 180 ? -5.200 -4.765 -11.555 1.00 98.75 180 LYS A N 1
ATOM 1348 C CA . LYS A 1 180 ? -5.386 -5.326 -10.214 1.00 98.75 180 LYS A CA 1
ATOM 1349 C C . LYS A 1 180 ? -4.176 -4.963 -9.366 1.00 98.75 180 LYS A C 1
ATOM 1351 O O . LYS A 1 180 ? -3.097 -5.495 -9.598 1.00 98.75 180 LYS A O 1
ATOM 1356 N N . ILE A 1 181 ? -4.365 -4.078 -8.397 1.00 98.88 181 ILE A N 1
ATOM 1357 C CA . ILE A 1 181 ? -3.308 -3.633 -7.491 1.00 98.88 181 ILE A CA 1
ATOM 1358 C C . ILE A 1 181 ? -3.231 -4.584 -6.295 1.00 98.88 181 ILE A C 1
ATOM 1360 O O . ILE A 1 181 ? -4.235 -4.878 -5.647 1.00 98.88 181 ILE A O 1
ATOM 1364 N N . HIS A 1 182 ? -2.031 -5.040 -5.981 1.00 98.75 182 HIS A N 1
ATOM 1365 C CA . HIS A 1 182 ? -1.709 -5.871 -4.835 1.00 98.75 182 HIS A CA 1
ATOM 1366 C C . HIS A 1 182 ? -0.751 -5.097 -3.934 1.00 98.75 182 HIS A C 1
ATOM 1368 O O . HIS A 1 182 ? 0.395 -4.865 -4.296 1.00 98.75 182 HIS A O 1
ATOM 1374 N N . LEU A 1 183 ? -1.221 -4.679 -2.761 1.00 98.69 183 LEU A N 1
ATOM 1375 C CA . LEU A 1 183 ? -0.369 -4.008 -1.784 1.00 98.69 183 LEU A CA 1
ATOM 1376 C C . LEU A 1 183 ? 0.313 -5.094 -0.956 1.00 98.69 183 LEU A C 1
ATOM 1378 O O . LEU A 1 183 ? -0.331 -5.746 -0.130 1.00 98.69 183 LEU A O 1
ATOM 1382 N N . THR A 1 184 ? 1.568 -5.369 -1.288 1.00 97.56 184 THR A N 1
ATOM 1383 C CA . THR A 1 184 ? 2.317 -6.558 -0.851 1.00 97.56 184 THR A CA 1
ATOM 1384 C C . THR A 1 184 ? 3.099 -6.330 0.432 1.00 97.56 184 THR A C 1
ATOM 1386 O O . THR A 1 184 ? 3.358 -7.298 1.144 1.00 97.56 184 THR A O 1
ATOM 1389 N N . GLU A 1 185 ? 3.357 -5.071 0.784 1.00 95.75 185 GLU A N 1
ATOM 1390 C CA . GLU A 1 185 ? 3.982 -4.673 2.042 1.00 95.75 185 GLU A CA 1
ATOM 1391 C C . GLU A 1 185 ? 3.448 -3.309 2.491 1.00 95.75 185 GLU A C 1
ATOM 1393 O O . GLU A 1 185 ? 3.429 -2.345 1.724 1.00 95.75 185 GLU A O 1
ATOM 1398 N N . PHE A 1 186 ? 2.989 -3.221 3.739 1.00 98.06 186 PHE A N 1
ATOM 1399 C CA . PHE A 1 186 ? 2.674 -1.955 4.391 1.00 98.06 186 PHE A CA 1
ATOM 1400 C C . PHE A 1 186 ? 2.750 -2.097 5.910 1.00 98.06 186 PHE A C 1
ATOM 1402 O O . PHE A 1 186 ? 2.331 -3.106 6.480 1.00 98.06 186 PHE A O 1
ATOM 1409 N N . GLY A 1 187 ? 3.219 -1.054 6.588 1.00 97.06 187 GLY A N 1
ATOM 1410 C CA . GLY A 1 187 ? 3.225 -0.999 8.039 1.00 97.06 187 GLY A CA 1
ATOM 1411 C C . GLY A 1 187 ? 3.675 0.354 8.573 1.00 97.06 187 GLY A C 1
ATOM 1412 O O . GLY A 1 187 ? 4.092 1.236 7.825 1.00 97.06 187 GLY A O 1
ATOM 1413 N N . TYR A 1 188 ? 3.584 0.485 9.890 1.00 98.06 188 TYR A N 1
ATOM 1414 C CA . TYR A 1 188 ? 3.974 1.667 10.649 1.00 98.06 188 TYR A CA 1
ATOM 1415 C C . TYR A 1 188 ? 4.956 1.262 11.733 1.00 98.06 188 TYR A C 1
ATOM 1417 O O . TYR A 1 188 ? 4.720 0.273 12.420 1.00 98.06 188 TYR A O 1
ATOM 1425 N N . GLU A 1 189 ? 6.048 1.994 11.877 1.00 97.25 189 GLU A N 1
ATOM 1426 C CA . GLU A 1 189 ? 7.139 1.626 12.773 1.00 97.25 189 GLU A CA 1
ATOM 1427 C C . GLU A 1 189 ? 7.003 2.298 14.125 1.00 97.25 189 GLU A C 1
ATOM 1429 O O . GLU A 1 189 ? 6.817 3.511 14.199 1.00 97.25 189 GLU A O 1
ATOM 1434 N N . THR A 1 190 ? 7.119 1.503 15.185 1.00 96.88 190 THR A N 1
ATOM 1435 C CA . THR A 1 190 ? 6.974 1.969 16.572 1.00 96.88 190 THR A CA 1
ATOM 1436 C C . THR A 1 190 ? 8.308 2.250 17.255 1.00 96.88 190 THR A C 1
ATOM 1438 O O . THR A 1 190 ? 8.321 2.692 18.398 1.00 96.88 190 THR A O 1
ATOM 1441 N N . GLN A 1 191 ? 9.427 1.969 16.584 1.00 95.06 191 GLN A N 1
ATOM 1442 C CA . GLN A 1 191 ? 10.758 2.407 17.001 1.00 95.06 191 GLN A CA 1
ATOM 1443 C C . GLN A 1 191 ? 11.200 3.609 16.156 1.00 95.06 191 GLN A C 1
ATOM 1445 O O . GLN A 1 191 ? 10.850 3.665 14.973 1.00 95.06 191 GLN A O 1
ATOM 1450 N N . PRO A 1 192 ? 11.959 4.564 16.727 1.00 93.75 192 PRO A N 1
ATOM 1451 C CA . PRO A 1 192 ? 12.461 5.713 15.984 1.00 93.75 192 PRO A CA 1
ATOM 1452 C C . PRO A 1 192 ? 13.271 5.301 14.750 1.00 93.75 192 PRO A C 1
ATOM 1454 O O . PRO A 1 192 ? 14.116 4.408 14.809 1.00 93.75 192 PRO A O 1
ATOM 1457 N N . VAL A 1 193 ? 13.036 5.996 13.639 1.00 93.12 193 VAL A N 1
ATOM 1458 C CA . VAL A 1 193 ? 13.795 5.844 12.394 1.00 93.12 193 VAL A CA 1
ATOM 1459 C C . VAL A 1 193 ? 14.326 7.221 12.005 1.00 93.12 193 VAL A C 1
ATOM 1461 O O . VAL A 1 193 ? 13.522 8.151 11.896 1.00 93.12 193 VAL A O 1
ATOM 1464 N N . PRO A 1 194 ? 15.641 7.386 11.778 1.00 91.00 194 PRO A N 1
ATOM 1465 C CA . PRO A 1 194 ? 16.204 8.671 11.380 1.00 91.00 194 PRO A CA 1
ATOM 1466 C C . PRO A 1 194 ? 15.478 9.278 10.170 1.00 91.00 194 PRO A C 1
ATOM 1468 O O . PRO A 1 194 ? 15.215 8.587 9.184 1.00 91.00 194 PRO A O 1
ATOM 1471 N N . GLY A 1 195 ? 15.151 10.570 10.254 1.00 89.44 195 GLY A N 1
ATOM 1472 C CA . GLY A 1 195 ? 14.459 11.304 9.188 1.00 89.44 195 GLY A CA 1
ATOM 1473 C C . GLY A 1 195 ? 12.955 11.030 9.070 1.00 89.44 195 GLY A C 1
ATOM 1474 O O . GLY A 1 195 ? 12.346 11.466 8.099 1.00 89.44 195 GLY A O 1
ATOM 1475 N N . ARG A 1 196 ? 12.341 10.318 10.027 1.00 93.06 196 ARG A N 1
ATOM 1476 C CA . ARG A 1 196 ? 10.894 10.054 10.053 1.00 93.06 196 ARG A CA 1
ATOM 1477 C C . ARG A 1 196 ? 10.271 10.474 11.386 1.00 93.06 196 ARG A C 1
ATOM 1479 O O . ARG A 1 196 ? 10.944 10.405 12.414 1.00 93.06 196 ARG A O 1
ATOM 1486 N N . PRO A 1 197 ? 8.979 10.846 11.408 1.00 96.25 197 PRO A N 1
ATOM 1487 C CA . PRO A 1 197 ? 8.259 11.033 12.660 1.00 96.25 197 PRO A CA 1
ATOM 1488 C C . PRO A 1 197 ? 8.241 9.754 13.509 1.00 96.25 197 PRO A C 1
ATOM 1490 O O . PRO A 1 197 ? 8.036 8.646 13.002 1.00 96.25 197 PRO A O 1
ATOM 1493 N N . THR A 1 198 ? 8.402 9.914 14.821 1.00 96.50 198 THR A N 1
ATOM 1494 C CA . THR A 1 198 ? 8.175 8.836 15.791 1.00 96.50 198 THR A CA 1
ATOM 1495 C C . THR A 1 198 ? 6.683 8.719 16.079 1.00 96.50 198 THR A C 1
ATOM 1497 O O . THR A 1 198 ? 6.007 9.724 16.303 1.00 96.50 198 THR A O 1
ATOM 1500 N N . ILE A 1 199 ? 6.170 7.491 16.112 1.00 97.19 199 ILE A N 1
ATOM 1501 C CA . ILE A 1 199 ? 4.790 7.196 16.502 1.00 97.19 199 ILE A CA 1
ATOM 1502 C C . ILE A 1 199 ? 4.763 6.092 17.560 1.00 97.19 199 ILE A C 1
ATOM 1504 O O . ILE A 1 199 ? 5.620 5.213 17.579 1.00 97.19 199 ILE A O 1
ATOM 1508 N N . ASP A 1 200 ? 3.767 6.138 18.441 1.00 96.81 200 ASP A N 1
ATOM 1509 C CA . ASP A 1 200 ? 3.554 5.118 19.468 1.00 96.81 200 ASP A CA 1
ATOM 1510 C C . ASP A 1 200 ? 2.708 3.938 18.946 1.00 96.81 200 ASP A C 1
ATOM 1512 O O . ASP A 1 200 ? 2.080 4.000 17.883 1.00 96.81 200 ASP A O 1
ATOM 1516 N N . GLU A 1 201 ? 2.646 2.841 19.711 1.00 97.31 201 GLU A N 1
ATOM 1517 C CA . GLU A 1 201 ? 1.841 1.664 19.344 1.00 97.31 201 GLU A CA 1
ATOM 1518 C C . GLU A 1 201 ? 0.349 1.983 19.175 1.00 97.31 201 GLU A C 1
ATOM 1520 O O . GLU A 1 201 ? -0.349 1.353 18.375 1.00 97.31 201 GLU A O 1
ATOM 1525 N N . LEU A 1 202 ? -0.175 2.956 19.927 1.00 97.00 202 LEU A N 1
ATOM 1526 C CA . LEU A 1 202 ? -1.578 3.343 19.825 1.00 97.00 202 LEU A CA 1
ATOM 1527 C C . LEU A 1 202 ? -1.864 4.046 18.492 1.00 97.00 202 LEU A C 1
ATOM 1529 O O . LEU A 1 202 ? -2.912 3.809 17.882 1.00 97.00 202 LEU A O 1
ATOM 1533 N N . THR A 1 203 ? -0.948 4.896 18.035 1.00 97.62 203 THR A N 1
ATOM 1534 C CA . THR A 1 203 ? -1.002 5.552 16.727 1.00 97.62 203 THR A CA 1
ATOM 1535 C C . THR A 1 203 ? -0.834 4.530 15.615 1.00 97.62 203 THR A C 1
ATOM 1537 O O . THR A 1 203 ? -1.684 4.495 14.726 1.00 97.62 203 THR A O 1
ATOM 1540 N N . GLN A 1 204 ? 0.151 3.630 15.721 1.00 98.00 204 GLN A N 1
ATOM 1541 C CA . GLN A 1 204 ? 0.331 2.501 14.803 1.00 98.00 204 GLN A CA 1
ATOM 1542 C C . GLN A 1 204 ? -0.982 1.721 14.636 1.00 98.00 204 GLN A C 1
ATOM 1544 O O . GLN A 1 204 ? -1.508 1.593 13.530 1.00 98.00 204 GLN A O 1
ATOM 1549 N N . ALA A 1 205 ? -1.578 1.280 15.747 1.00 97.25 205 ALA A N 1
ATOM 1550 C CA . ALA A 1 205 ? -2.814 0.512 15.737 1.00 97.25 205 ALA A CA 1
ATOM 1551 C C . ALA A 1 205 ? -3.974 1.274 15.073 1.00 97.25 205 ALA A C 1
ATOM 1553 O O . ALA A 1 205 ? -4.727 0.693 14.297 1.00 97.25 205 ALA A O 1
ATOM 1554 N N . ARG A 1 206 ? -4.126 2.578 15.337 1.00 96.75 206 ARG A N 1
ATOM 1555 C CA . ARG A 1 206 ? -5.175 3.410 14.714 1.00 96.75 206 ARG A CA 1
ATOM 1556 C C . ARG A 1 206 ? -4.951 3.612 13.220 1.00 96.75 206 ARG A C 1
ATOM 1558 O O . ARG A 1 206 ? -5.907 3.578 12.444 1.00 96.75 206 ARG A O 1
ATOM 1565 N N . TRP A 1 207 ? -3.711 3.865 12.826 1.00 97.62 207 TRP A N 1
ATOM 1566 C CA . TRP A 1 207 ? -3.362 4.193 11.452 1.00 97.62 207 TRP A CA 1
ATOM 1567 C C . TRP A 1 207 ? -3.390 2.981 10.530 1.00 97.62 207 TRP A C 1
ATOM 1569 O O . TRP A 1 207 ? -3.737 3.151 9.369 1.00 97.62 207 TRP A O 1
ATOM 1579 N N . LEU A 1 208 ? -3.150 1.766 11.030 1.00 97.69 208 LEU A N 1
ATOM 1580 C CA . LEU A 1 208 ? -3.293 0.550 10.223 1.00 97.69 208 LEU A CA 1
ATOM 1581 C C . LEU A 1 208 ? -4.727 0.362 9.703 1.00 97.69 208 LEU A C 1
ATOM 1583 O O . LEU A 1 208 ? -4.917 0.195 8.504 1.00 97.69 208 LEU A O 1
ATOM 1587 N N . THR A 1 209 ? -5.763 0.481 10.544 1.00 97.31 209 THR A N 1
ATOM 1588 C CA . THR A 1 209 ? -7.150 0.384 10.037 1.00 97.31 209 THR A CA 1
ATOM 1589 C C . THR A 1 209 ? -7.539 1.571 9.159 1.00 97.31 209 THR A C 1
ATOM 1591 O O . THR A 1 209 ? -8.312 1.412 8.216 1.00 97.31 209 THR A O 1
ATOM 1594 N N . TRP A 1 210 ? -7.018 2.767 9.442 1.00 97.62 210 TRP A N 1
ATOM 1595 C CA . TRP A 1 210 ? -7.217 3.910 8.550 1.00 97.62 210 TRP A CA 1
ATOM 1596 C C . TRP A 1 210 ? -6.588 3.648 7.174 1.00 97.62 210 TRP A C 1
ATOM 1598 O O . TRP A 1 210 ? -7.219 3.905 6.151 1.00 97.62 210 TRP A O 1
ATOM 1608 N N . ALA A 1 211 ? -5.397 3.059 7.132 1.00 98.00 211 ALA A N 1
ATOM 1609 C CA . ALA A 1 211 ? -4.745 2.689 5.891 1.00 98.00 211 ALA A CA 1
ATOM 1610 C C . ALA A 1 211 ? -5.567 1.665 5.090 1.00 98.00 211 ALA A C 1
ATOM 1612 O O . ALA A 1 211 ? -5.800 1.847 3.895 1.00 98.00 211 ALA A O 1
ATOM 1613 N N . GLU A 1 212 ? -6.093 0.639 5.761 1.00 97.44 212 GLU A N 1
ATOM 1614 C CA . GLU A 1 212 ? -6.995 -0.330 5.132 1.00 97.44 212 GLU A CA 1
ATOM 1615 C C . GLU A 1 212 ? -8.270 0.324 4.588 1.00 97.44 212 GLU A C 1
ATOM 1617 O O . GLU A 1 212 ? -8.711 -0.036 3.501 1.00 97.44 212 GLU A O 1
ATOM 1622 N N . TYR A 1 213 ? -8.840 1.306 5.296 1.00 97.50 213 TYR A N 1
ATOM 1623 C CA . TYR A 1 213 ? -9.975 2.079 4.787 1.00 97.50 213 TYR A CA 1
ATOM 1624 C C . TYR A 1 213 ? -9.626 2.809 3.486 1.00 97.50 213 TYR A C 1
ATOM 1626 O O . TYR A 1 213 ? -10.412 2.779 2.542 1.00 97.50 213 TYR A O 1
ATOM 1634 N N . LEU A 1 214 ? -8.464 3.466 3.416 1.00 97.62 214 LEU A N 1
ATOM 1635 C CA . LEU A 1 214 ? -8.050 4.169 2.200 1.00 97.62 214 LEU A CA 1
ATOM 1636 C C . LEU A 1 214 ? -7.860 3.196 1.032 1.00 97.62 214 LEU A C 1
ATOM 1638 O O . LEU A 1 214 ? -8.335 3.477 -0.064 1.00 97.62 214 LEU A O 1
ATOM 1642 N N . ALA A 1 215 ? -7.251 2.034 1.275 1.00 97.88 215 ALA A N 1
ATOM 1643 C CA . ALA A 1 215 ? -7.070 1.004 0.258 1.00 97.88 215 ALA A CA 1
ATOM 1644 C C . ALA A 1 215 ? -8.402 0.381 -0.212 1.00 97.88 215 ALA A C 1
ATOM 1646 O O . ALA A 1 215 ? -8.602 0.208 -1.412 1.00 97.88 215 ALA A O 1
ATOM 1647 N N . ASP A 1 216 ? -9.335 0.096 0.705 1.00 96.69 216 ASP A N 1
ATOM 1648 C CA . ASP A 1 216 ? -10.664 -0.477 0.412 1.00 96.69 216 ASP A CA 1
ATOM 1649 C C . ASP A 1 216 ? -11.512 0.433 -0.493 1.00 96.69 216 ASP A C 1
ATOM 1651 O O . ASP A 1 216 ? -12.347 -0.025 -1.272 1.00 96.69 216 ASP A O 1
ATOM 1655 N N . ARG A 1 217 ? -11.253 1.745 -0.453 1.00 96.56 217 ARG A N 1
ATOM 1656 C CA . ARG A 1 217 ? -11.909 2.739 -1.312 1.00 96.56 217 ARG A CA 1
ATOM 1657 C C . ARG A 1 217 ? -11.419 2.729 -2.759 1.00 96.56 217 ARG A C 1
ATOM 1659 O O . ARG A 1 217 ? -12.020 3.426 -3.576 1.00 96.56 217 ARG A O 1
ATOM 1666 N N . ILE A 1 218 ? -10.372 1.971 -3.081 1.00 98.12 218 ILE A N 1
ATOM 1667 C CA . ILE A 1 218 ? -9.797 1.879 -4.423 1.00 98.12 218 ILE A CA 1
ATOM 1668 C C . ILE A 1 218 ? -10.214 0.540 -5.054 1.00 98.12 218 ILE A C 1
ATOM 1670 O O . ILE A 1 218 ? -9.615 -0.486 -4.740 1.00 98.12 218 ILE A O 1
ATOM 1674 N N . PRO A 1 219 ? -11.177 0.503 -6.000 1.00 97.81 219 PRO A N 1
ATOM 1675 C CA . PRO A 1 219 ? -11.690 -0.756 -6.565 1.00 97.81 219 PRO A CA 1
ATOM 1676 C C . PRO A 1 219 ? -10.636 -1.629 -7.266 1.00 97.81 219 PRO A C 1
ATOM 1678 O O . PRO A 1 219 ? -10.839 -2.829 -7.471 1.00 97.81 219 PRO A O 1
ATOM 1681 N N . ALA A 1 220 ? -9.518 -1.018 -7.668 1.00 98.56 220 ALA A N 1
ATOM 1682 C CA . ALA A 1 220 ? -8.377 -1.704 -8.256 1.00 98.56 220 ALA A CA 1
ATOM 1683 C C . ALA A 1 220 ? -7.614 -2.570 -7.238 1.00 98.56 220 ALA A C 1
ATOM 1685 O O . ALA A 1 220 ? -7.027 -3.575 -7.642 1.00 98.56 220 ALA A O 1
ATOM 1686 N N . VAL A 1 221 ? -7.637 -2.229 -5.944 1.00 98.69 221 VAL A N 1
ATOM 1687 C CA . VAL A 1 221 ? -6.909 -2.954 -4.894 1.00 98.69 221 VAL A CA 1
ATOM 1688 C C . VAL A 1 221 ? -7.573 -4.305 -4.618 1.00 98.69 221 VAL A C 1
ATOM 1690 O O . VAL A 1 221 ? -8.771 -4.401 -4.359 1.00 98.69 221 VAL A O 1
ATOM 1693 N N . ARG A 1 222 ? -6.780 -5.377 -4.690 1.00 97.69 222 ARG A N 1
ATOM 1694 C CA . ARG A 1 222 ? -7.208 -6.775 -4.507 1.00 97.69 222 ARG A CA 1
ATOM 1695 C C . ARG A 1 222 ? -6.646 -7.420 -3.251 1.00 97.69 222 ARG A C 1
ATOM 1697 O O . ARG A 1 222 ? -7.239 -8.369 -2.745 1.00 97.69 222 ARG A O 1
ATOM 1704 N N . SER A 1 223 ? -5.523 -6.921 -2.748 1.00 96.12 223 SER A N 1
ATOM 1705 C CA . SER A 1 223 ? -4.928 -7.385 -1.498 1.00 96.12 223 SER A CA 1
ATOM 1706 C C . SER A 1 223 ? -4.204 -6.259 -0.776 1.00 96.12 223 SER A C 1
ATOM 1708 O O . SER A 1 223 ? -3.693 -5.337 -1.409 1.00 96.12 223 SER A O 1
ATOM 1710 N N . PHE A 1 224 ? -4.151 -6.384 0.547 1.00 96.88 224 PHE A N 1
ATOM 1711 C CA . PHE A 1 224 ? -3.394 -5.534 1.454 1.00 96.88 224 PHE A CA 1
ATOM 1712 C C . PHE A 1 224 ? -2.685 -6.437 2.459 1.00 96.88 224 PHE A C 1
ATOM 1714 O O . PHE A 1 224 ? -3.348 -7.159 3.211 1.00 96.88 224 PHE A O 1
ATOM 1721 N N . ALA A 1 225 ? -1.359 -6.420 2.454 1.00 95.81 225 ALA A N 1
ATOM 1722 C CA . ALA A 1 225 ? -0.533 -7.215 3.346 1.00 95.81 225 ALA A CA 1
ATOM 1723 C C . ALA A 1 225 ? 0.075 -6.338 4.446 1.00 95.81 225 ALA A C 1
ATOM 1725 O O . ALA A 1 225 ? 0.727 -5.331 4.181 1.00 95.81 225 ALA A O 1
ATOM 1726 N N . GLN A 1 226 ? -0.141 -6.754 5.693 1.00 96.50 226 GLN A N 1
ATOM 1727 C CA . GLN A 1 226 ? 0.601 -6.238 6.837 1.00 96.50 226 GLN A CA 1
ATOM 1728 C C . GLN A 1 226 ? 2.035 -6.749 6.738 1.00 96.50 226 GLN A C 1
ATOM 1730 O O . GLN A 1 226 ? 2.251 -7.963 6.752 1.00 96.50 226 GLN A O 1
ATOM 1735 N N . PHE A 1 227 ? 2.996 -5.833 6.670 1.00 96.44 227 PHE A N 1
ATOM 1736 C CA . PHE A 1 227 ? 4.397 -6.203 6.673 1.00 96.44 227 PHE A CA 1
ATOM 1737 C C . PHE A 1 227 ? 4.892 -6.357 8.104 1.00 96.44 227 PHE A C 1
ATOM 1739 O O . PHE A 1 227 ? 4.830 -5.443 8.928 1.00 96.44 227 PHE A O 1
ATOM 1746 N N . LEU A 1 228 ? 5.366 -7.570 8.342 1.00 97.50 228 LEU A N 1
ATOM 1747 C CA . LEU A 1 228 ? 5.709 -8.209 9.598 1.00 97.50 228 LEU A CA 1
ATOM 1748 C C . LEU A 1 228 ? 4.526 -8.579 10.500 1.00 97.50 228 LEU A C 1
ATOM 1750 O O . LEU A 1 228 ? 3.705 -7.762 10.917 1.00 97.50 228 LEU A O 1
ATOM 1754 N N . LEU A 1 229 ? 4.505 -9.863 10.861 1.00 96.62 229 LEU A N 1
ATOM 1755 C CA . LEU A 1 229 ? 3.778 -10.351 12.026 1.00 96.62 229 LEU A CA 1
ATOM 1756 C C . LEU A 1 229 ? 4.512 -9.939 13.305 1.00 96.62 229 LEU A C 1
ATOM 1758 O O . LEU A 1 229 ? 3.891 -9.438 14.233 1.00 96.62 229 LEU A O 1
ATOM 1762 N N . ARG A 1 230 ? 5.832 -10.121 13.334 1.00 98.12 230 ARG A N 1
ATOM 1763 C CA . ARG A 1 230 ? 6.704 -9.863 14.478 1.00 98.12 230 ARG A CA 1
ATOM 1764 C C . ARG A 1 230 ? 7.792 -8.884 14.071 1.00 98.12 230 ARG A C 1
ATOM 1766 O O . ARG A 1 230 ? 8.352 -9.043 12.993 1.00 98.12 230 ARG A O 1
ATOM 1773 N N . ASP A 1 231 ? 8.083 -7.913 14.928 1.00 98.00 231 ASP A N 1
ATOM 1774 C CA . ASP A 1 231 ? 9.207 -7.003 14.716 1.00 98.00 231 ASP A CA 1
ATOM 1775 C C . ASP A 1 231 ? 10.505 -7.764 14.463 1.00 98.00 231 ASP A C 1
ATOM 1777 O O . ASP A 1 231 ? 10.803 -8.762 15.124 1.00 98.00 231 ASP A O 1
ATOM 1781 N N . GLN A 1 232 ? 11.291 -7.230 13.538 1.00 96.38 232 GLN A N 1
ATOM 1782 C CA . GLN A 1 232 ? 12.633 -7.692 13.251 1.00 96.38 232 GLN A CA 1
ATOM 1783 C C . GLN A 1 232 ? 13.627 -6.897 14.112 1.00 96.38 232 GLN A C 1
ATOM 1785 O O . GLN A 1 232 ? 13.768 -5.684 13.905 1.00 96.38 232 GLN A O 1
ATOM 1790 N N . PRO A 1 233 ? 14.306 -7.539 15.083 1.00 95.50 233 PRO A N 1
ATOM 1791 C CA . PRO A 1 233 ? 15.365 -6.886 15.845 1.00 95.50 233 PRO A CA 1
ATOM 1792 C C . PRO A 1 233 ? 16.571 -6.577 14.939 1.00 95.50 233 PRO A C 1
ATOM 1794 O O . PRO A 1 233 ? 16.697 -7.173 13.866 1.00 95.50 233 PRO A O 1
ATOM 1797 N N . PRO A 1 234 ? 17.464 -5.656 15.342 1.00 95.06 234 PRO A N 1
ATOM 1798 C CA . PRO A 1 234 ? 18.709 -5.435 14.615 1.00 95.06 234 PRO A CA 1
ATOM 1799 C C . PRO A 1 234 ? 19.550 -6.715 14.574 1.00 95.06 234 PRO A C 1
ATOM 1801 O O . PRO A 1 234 ? 19.642 -7.444 15.564 1.00 95.06 234 PRO A O 1
ATOM 1804 N N . ALA A 1 235 ? 20.171 -6.975 13.426 1.00 95.38 235 ALA A N 1
ATOM 1805 C CA . ALA A 1 235 ? 21.211 -7.985 13.301 1.00 95.38 235 ALA A CA 1
ATOM 1806 C C . ALA A 1 235 ? 22.437 -7.614 14.157 1.00 95.38 235 ALA A C 1
ATOM 1808 O O . ALA A 1 235 ? 22.655 -6.446 14.480 1.00 95.38 235 ALA A O 1
ATOM 1809 N N . LYS A 1 236 ? 23.252 -8.615 14.510 1.00 95.38 236 LYS A N 1
ATOM 1810 C CA . LYS A 1 236 ? 24.512 -8.401 15.247 1.00 95.38 236 LYS A CA 1
ATOM 1811 C C . LYS A 1 236 ? 25.550 -7.646 14.416 1.00 95.38 236 LYS A C 1
ATOM 1813 O O . LYS A 1 236 ? 26.366 -6.915 14.962 1.00 95.38 236 LYS A O 1
ATOM 1818 N N . GLU A 1 237 ? 25.494 -7.829 13.104 1.00 95.56 237 GLU A N 1
ATOM 1819 C CA . GLU A 1 237 ? 26.417 -7.249 12.139 1.00 95.56 237 GLU A CA 1
ATOM 1820 C C . GLU A 1 237 ? 25.660 -6.403 11.123 1.00 95.56 237 GLU A C 1
ATOM 1822 O O . GLU A 1 237 ? 24.444 -6.532 10.942 1.00 95.56 237 GLU A O 1
ATOM 1827 N N . ARG A 1 238 ? 26.390 -5.504 10.467 1.00 94.06 238 ARG A N 1
ATOM 1828 C CA . ARG A 1 238 ? 25.832 -4.633 9.440 1.00 94.06 238 ARG A CA 1
ATOM 1829 C C . ARG A 1 238 ? 25.411 -5.468 8.232 1.00 94.06 238 ARG A C 1
ATOM 1831 O O . ARG A 1 238 ? 26.213 -6.208 7.682 1.00 94.06 238 ARG A O 1
ATOM 1838 N N . VAL A 1 239 ? 24.164 -5.307 7.800 1.00 91.19 239 VAL A N 1
ATOM 1839 C CA . VAL A 1 239 ? 23.569 -6.052 6.672 1.00 91.19 239 VAL A CA 1
ATOM 1840 C C . VAL A 1 239 ? 23.084 -5.136 5.549 1.00 91.19 239 VAL A C 1
ATOM 1842 O O . VAL A 1 239 ? 22.512 -5.599 4.565 1.00 91.19 239 VAL A O 1
ATOM 1845 N N . SER A 1 240 ? 23.247 -3.819 5.701 1.00 86.69 240 SER A N 1
ATOM 1846 C CA . SER A 1 240 ? 22.783 -2.843 4.720 1.00 86.69 240 SER A CA 1
ATOM 1847 C C . SER A 1 240 ? 23.599 -1.555 4.750 1.00 86.69 240 SER A C 1
ATOM 1849 O O . SER A 1 240 ? 23.974 -1.065 5.814 1.00 86.69 240 SER A O 1
ATOM 1851 N N . GLU A 1 241 ? 23.756 -0.941 3.576 1.00 84.81 241 GLU A N 1
ATOM 1852 C CA . GLU A 1 241 ? 24.278 0.421 3.409 1.00 84.81 241 GLU A CA 1
ATOM 1853 C C . GLU A 1 241 ? 23.288 1.521 3.823 1.00 84.81 241 GLU A C 1
ATOM 1855 O O . GLU A 1 241 ? 23.632 2.704 3.866 1.00 84.81 241 GLU A O 1
ATOM 1860 N N . SER A 1 242 ? 22.049 1.155 4.166 1.00 85.19 242 SER A N 1
ATOM 1861 C CA . SER A 1 242 ? 21.046 2.098 4.651 1.00 85.19 242 SER A CA 1
ATOM 1862 C C . SER A 1 242 ? 21.521 2.819 5.914 1.00 85.19 242 SER A C 1
ATOM 1864 O O . SER A 1 242 ? 21.691 2.205 6.965 1.00 85.19 242 SER A O 1
ATOM 1866 N N . LYS A 1 243 ? 21.640 4.152 5.852 1.00 84.38 243 LYS A N 1
ATOM 1867 C CA . LYS A 1 243 ? 21.942 4.989 7.030 1.00 84.38 243 LYS A CA 1
ATOM 1868 C C . LYS A 1 243 ? 20.864 4.882 8.113 1.00 84.38 243 LYS A C 1
ATOM 1870 O O . LYS A 1 243 ? 21.171 4.949 9.296 1.00 84.38 243 LYS A O 1
ATOM 1875 N N . ALA A 1 244 ? 19.607 4.691 7.712 1.00 87.19 244 ALA A N 1
ATOM 1876 C CA . ALA A 1 244 ? 18.492 4.544 8.644 1.00 87.19 244 ALA A CA 1
ATOM 1877 C C . ALA A 1 244 ? 18.410 3.135 9.259 1.00 87.19 244 ALA A C 1
ATOM 1879 O O . ALA A 1 244 ? 17.807 2.971 10.317 1.00 87.19 244 ALA A O 1
ATOM 1880 N N . ARG A 1 245 ? 18.970 2.113 8.590 1.00 89.75 245 ARG A N 1
ATOM 1881 C CA . ARG A 1 245 ? 18.863 0.693 8.981 1.00 89.75 245 ARG A CA 1
ATOM 1882 C C . ARG A 1 245 ? 20.129 -0.112 8.675 1.00 89.75 245 ARG A C 1
ATOM 1884 O O . ARG A 1 245 ? 20.049 -1.098 7.941 1.00 89.75 245 ARG A O 1
ATOM 1891 N N . PRO A 1 246 ? 21.289 0.251 9.235 1.00 90.69 246 PRO A N 1
ATOM 1892 C CA . PRO A 1 246 ? 22.519 -0.485 8.953 1.00 90.69 246 PRO A CA 1
ATOM 1893 C C . PRO A 1 246 ? 22.435 -1.963 9.382 1.00 90.69 246 PRO A C 1
ATOM 1895 O O . PRO A 1 246 ? 23.033 -2.827 8.749 1.00 90.69 246 PRO A O 1
ATOM 1898 N N . PHE A 1 247 ? 21.624 -2.275 10.399 1.00 94.31 247 PHE A N 1
ATOM 1899 C CA . PHE A 1 247 ? 21.442 -3.622 10.955 1.00 94.31 247 PHE A CA 1
ATOM 1900 C C . PHE A 1 247 ? 20.108 -4.276 10.551 1.00 94.31 247 PHE A C 1
ATOM 1902 O O . PHE A 1 247 ? 19.680 -5.246 11.171 1.00 94.31 247 PHE A O 1
ATOM 1909 N N . GLY A 1 248 ? 19.418 -3.745 9.534 1.00 91.06 248 GLY A N 1
ATOM 1910 C CA . GLY A 1 248 ? 18.208 -4.358 8.973 1.00 91.06 248 GLY A CA 1
ATOM 1911 C C . GLY A 1 248 ? 16.984 -4.398 9.899 1.00 91.06 248 GLY A C 1
ATOM 1912 O O . GLY A 1 248 ? 16.008 -5.067 9.578 1.00 91.06 248 GLY A O 1
ATOM 1913 N N . GLN A 1 249 ? 16.999 -3.699 11.035 1.00 93.88 249 GLN A N 1
ATOM 1914 C CA . GLN A 1 249 ? 15.882 -3.673 11.978 1.00 93.88 249 GLN A CA 1
ATOM 1915 C C . GLN A 1 249 ? 14.612 -3.087 11.352 1.00 93.88 249 GLN A C 1
ATOM 1917 O O . GLN A 1 249 ? 14.670 -2.125 10.576 1.00 93.88 249 GLN A O 1
ATOM 1922 N N . TYR A 1 250 ? 13.453 -3.627 11.728 1.00 94.69 250 TYR A N 1
ATOM 1923 C CA . TYR A 1 250 ? 12.164 -3.181 11.203 1.00 94.69 250 TYR A CA 1
ATOM 1924 C C . TYR A 1 250 ? 11.041 -3.427 12.219 1.00 94.69 250 TYR A C 1
ATOM 1926 O O . TYR A 1 250 ? 10.810 -4.558 12.643 1.00 94.69 250 TYR A O 1
ATOM 1934 N N . SER A 1 251 ? 10.342 -2.365 12.634 1.00 96.62 251 SER A N 1
ATOM 1935 C CA . SER A 1 251 ? 9.429 -2.398 13.794 1.00 96.62 251 SER A CA 1
ATOM 1936 C C . SER A 1 251 ? 7.944 -2.239 13.439 1.00 96.62 251 SER A C 1
ATOM 1938 O O . SER A 1 251 ? 7.166 -1.631 14.181 1.00 96.62 251 SER A O 1
ATOM 1940 N N . THR A 1 252 ? 7.535 -2.770 12.284 1.00 97.50 252 THR A N 1
ATOM 1941 C CA . THR A 1 252 ? 6.142 -2.711 11.807 1.00 97.50 252 THR A CA 1
ATOM 1942 C C . THR A 1 252 ? 5.250 -3.840 12.296 1.00 97.50 252 THR A C 1
ATOM 1944 O O . THR A 1 252 ? 4.057 -3.828 11.995 1.00 97.50 252 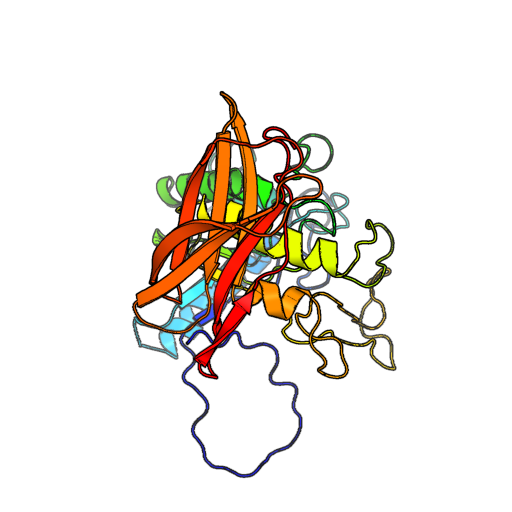THR A O 1
ATOM 1947 N N . GLY A 1 253 ? 5.802 -4.800 13.038 1.00 97.69 253 GLY A N 1
ATOM 1948 C CA . GLY A 1 253 ? 5.120 -6.009 13.466 1.00 97.69 253 GLY A CA 1
ATOM 1949 C C . GLY A 1 253 ? 3.850 -5.738 14.263 1.00 97.69 253 GLY A C 1
ATOM 1950 O O . GLY A 1 253 ? 3.724 -4.720 14.949 1.00 97.69 253 GLY A O 1
ATOM 1951 N N . LEU A 1 254 ? 2.922 -6.694 14.204 1.00 98.00 254 LEU A N 1
ATOM 1952 C CA . LEU A 1 254 ? 1.786 -6.786 15.126 1.00 98.00 254 LEU A CA 1
ATOM 1953 C C . LEU A 1 254 ? 2.223 -7.263 16.519 1.00 98.00 254 LEU A C 1
ATOM 1955 O O . LEU A 1 254 ? 1.523 -7.022 17.500 1.00 98.00 254 LEU A O 1
ATOM 1959 N N . LEU A 1 255 ? 3.370 -7.936 16.590 1.00 98.31 255 LEU A N 1
ATOM 1960 C CA . LEU A 1 255 ? 4.038 -8.417 17.792 1.00 98.31 255 LEU A CA 1
ATOM 1961 C C . LEU A 1 255 ? 5.397 -7.721 17.923 1.00 98.31 255 LEU A C 1
ATOM 1963 O O . LEU A 1 255 ? 6.059 -7.464 16.915 1.00 98.31 255 LEU A O 1
ATOM 1967 N N . VAL A 1 256 ? 5.852 -7.475 19.149 1.00 97.56 256 VAL A N 1
ATOM 1968 C CA . VAL A 1 256 ? 7.262 -7.123 19.391 1.00 97.56 256 VAL A CA 1
ATOM 1969 C C . VAL A 1 256 ? 8.166 -8.333 19.126 1.00 97.56 256 VAL A C 1
ATOM 1971 O O . VAL A 1 256 ? 7.685 -9.464 19.052 1.00 97.56 256 VAL A O 1
ATOM 1974 N N . ALA A 1 257 ? 9.482 -8.128 19.030 1.00 96.50 257 ALA A N 1
ATOM 1975 C CA . ALA A 1 257 ? 10.451 -9.176 18.684 1.00 96.50 257 ALA A CA 1
ATOM 1976 C C . ALA A 1 257 ? 10.412 -10.410 19.615 1.00 96.50 257 ALA A C 1
ATOM 1978 O O . ALA A 1 257 ? 10.661 -11.529 19.170 1.00 96.50 257 ALA A O 1
ATOM 1979 N N . SER A 1 258 ? 10.025 -10.243 20.886 1.00 95.94 258 SER A N 1
ATOM 1980 C CA . SER A 1 258 ? 9.843 -11.359 21.831 1.00 95.94 258 SER A CA 1
ATOM 1981 C C . SER A 1 258 ? 8.593 -12.212 21.565 1.00 95.94 258 SER A C 1
ATOM 1983 O O . SER A 1 258 ? 8.412 -13.249 22.193 1.00 95.94 258 SER A O 1
ATOM 1985 N N . GLY A 1 259 ? 7.719 -11.796 20.642 1.00 96.62 259 GLY A N 1
ATOM 1986 C CA . GLY A 1 259 ? 6.465 -12.472 20.307 1.00 96.62 259 GLY A CA 1
ATOM 1987 C C . GLY A 1 259 ? 5.243 -11.982 21.086 1.00 96.62 259 GLY A C 1
ATOM 1988 O O . GLY A 1 259 ? 4.141 -12.447 20.813 1.00 96.62 259 GLY A O 1
ATOM 1989 N N . LYS A 1 260 ? 5.401 -11.032 22.015 1.00 97.56 260 LYS A N 1
ATOM 1990 C CA . LYS A 1 260 ? 4.274 -10.414 22.727 1.00 97.56 260 LYS A CA 1
ATOM 1991 C C . LYS A 1 260 ? 3.466 -9.501 21.796 1.00 97.56 260 LYS A C 1
ATOM 1993 O O . LYS A 1 260 ? 4.037 -8.727 21.029 1.00 97.56 260 LYS A O 1
ATOM 1998 N N . ASP A 1 261 ? 2.141 -9.556 21.907 1.00 97.25 261 ASP A N 1
ATOM 1999 C CA . ASP A 1 261 ? 1.219 -8.682 21.175 1.00 97.25 261 ASP A CA 1
ATOM 2000 C C . ASP A 1 261 ? 1.506 -7.195 21.422 1.00 97.25 261 ASP A C 1
ATOM 2002 O O . ASP A 1 261 ? 1.529 -6.742 22.572 1.00 97.25 261 ASP A O 1
ATOM 2006 N N . LYS A 1 262 ? 1.610 -6.420 20.336 1.00 97.69 262 LYS A N 1
ATOM 2007 C CA . LYS A 1 262 ? 1.413 -4.966 20.378 1.00 97.69 262 LYS A CA 1
ATOM 2008 C C . LYS A 1 262 ? -0.072 -4.632 20.434 1.00 97.69 262 LYS A C 1
ATOM 2010 O O . LYS A 1 262 ? -0.939 -5.459 20.131 1.00 97.69 262 LYS A O 1
ATOM 2015 N N . ILE A 1 263 ? -0.394 -3.365 20.693 1.00 97.00 263 ILE A N 1
ATOM 2016 C CA . ILE A 1 263 ? -1.771 -2.856 20.546 1.00 97.00 263 ILE A CA 1
ATOM 2017 C C . ILE A 1 263 ? -2.326 -3.150 19.135 1.00 97.00 263 ILE A C 1
ATOM 2019 O O . ILE A 1 263 ? -3.510 -3.476 18.990 1.00 97.00 263 ILE A O 1
ATOM 2023 N N . ALA A 1 264 ? -1.476 -3.092 18.104 1.00 96.62 264 ALA A N 1
ATOM 2024 C CA . ALA A 1 264 ? -1.848 -3.358 16.717 1.00 96.62 264 ALA A CA 1
ATOM 2025 C C . ALA A 1 264 ? -2.402 -4.775 16.476 1.00 96.62 264 ALA A C 1
ATOM 2027 O O . ALA A 1 264 ? -3.308 -4.910 15.655 1.00 96.62 264 ALA A O 1
ATOM 2028 N N . ALA A 1 265 ? -1.967 -5.805 17.216 1.00 96.06 265 ALA A N 1
ATOM 2029 C CA . ALA A 1 265 ? -2.501 -7.167 17.078 1.00 96.06 265 ALA A CA 1
ATOM 2030 C C . ALA A 1 265 ? -4.023 -7.219 17.310 1.00 96.06 265 ALA A C 1
ATOM 2032 O O . ALA A 1 265 ? -4.767 -7.840 16.547 1.00 96.06 265 ALA A O 1
ATOM 2033 N N . LYS A 1 266 ? -4.515 -6.477 18.312 1.00 92.69 266 LYS A N 1
ATOM 2034 C CA . LYS A 1 266 ? -5.953 -6.380 18.619 1.00 92.69 266 LYS A CA 1
ATOM 2035 C C . LYS A 1 266 ? -6.728 -5.704 17.491 1.00 92.69 266 LYS A C 1
ATOM 2037 O O . LYS A 1 266 ? -7.816 -6.150 17.127 1.00 92.69 266 LYS A O 1
ATOM 2042 N N . THR A 1 267 ? -6.170 -4.629 16.944 1.00 91.69 267 THR A N 1
ATOM 2043 C CA . THR A 1 267 ? -6.785 -3.871 15.849 1.00 91.69 267 THR A CA 1
ATOM 2044 C C . THR A 1 267 ? -6.742 -4.632 14.527 1.00 91.69 267 THR A C 1
ATOM 2046 O O . THR A 1 267 ? -7.666 -4.516 13.730 1.00 91.69 267 THR A O 1
ATOM 2049 N N . PHE A 1 268 ? -5.732 -5.471 14.307 1.00 94.69 268 PHE A N 1
ATOM 2050 C CA . PHE A 1 268 ? -5.668 -6.323 13.127 1.00 94.69 268 PHE A CA 1
ATOM 2051 C C . PHE A 1 268 ? -6.818 -7.344 13.099 1.00 94.69 268 PHE A C 1
ATOM 2053 O O . PHE A 1 268 ? -7.408 -7.572 12.042 1.00 94.69 268 PHE A O 1
ATOM 2060 N N . LEU A 1 269 ? -7.191 -7.912 14.255 1.00 94.25 269 LEU A N 1
ATOM 2061 C CA . LEU A 1 269 ? -8.329 -8.835 14.373 1.00 94.25 269 LEU A CA 1
ATOM 2062 C C . LEU A 1 269 ? -9.685 -8.156 14.140 1.00 94.25 269 LEU A C 1
ATOM 2064 O O . LEU A 1 269 ? -10.535 -8.698 13.431 1.00 94.25 269 LEU A O 1
ATOM 2068 N N . ALA A 1 270 ? -9.898 -6.993 14.754 1.00 95.56 270 ALA A N 1
ATOM 2069 C CA . ALA A 1 270 ? -11.127 -6.218 14.622 1.00 95.56 270 ALA A CA 1
ATOM 2070 C C . ALA A 1 270 ? -10.815 -4.721 14.705 1.00 95.56 270 ALA A C 1
ATOM 2072 O O . ALA A 1 270 ? -10.770 -4.126 15.787 1.00 95.56 270 ALA A O 1
ATOM 2073 N N . GLY A 1 271 ? -10.598 -4.121 13.540 1.00 96.50 271 GLY A N 1
ATOM 2074 C CA . GLY A 1 271 ? -10.204 -2.730 13.410 1.00 96.50 271 GLY A CA 1
ATOM 2075 C C . GLY A 1 271 ? -11.389 -1.798 13.247 1.00 96.50 271 GLY A C 1
ATOM 2076 O O . GLY A 1 271 ? -12.395 -2.162 12.637 1.00 96.50 271 GLY A O 1
ATOM 2077 N N . LEU A 1 272 ? -11.252 -0.578 13.771 1.00 97.69 272 LEU A N 1
ATOM 2078 C CA . LEU A 1 272 ? -12.224 0.493 13.586 1.00 97.69 272 LEU A CA 1
ATOM 2079 C C . LEU A 1 272 ? -11.527 1.798 13.200 1.00 97.69 272 LEU A C 1
ATOM 2081 O O . LEU A 1 272 ? -10.633 2.271 13.899 1.00 97.69 272 LEU A O 1
ATOM 2085 N N . PHE A 1 273 ? -12.003 2.417 12.129 1.00 97.94 273 PHE A N 1
ATOM 2086 C CA . PHE A 1 273 ? -11.665 3.773 11.726 1.00 97.94 273 PHE A CA 1
ATOM 2087 C C . PHE A 1 273 ? -12.926 4.641 11.759 1.00 97.94 273 PHE A C 1
ATOM 2089 O O . PHE A 1 273 ? -14.019 4.182 11.422 1.00 97.94 273 PHE A O 1
ATOM 2096 N N . ALA A 1 274 ? -12.781 5.905 12.160 1.00 97.56 274 ALA A N 1
ATOM 2097 C CA . ALA A 1 274 ? -13.859 6.877 12.065 1.00 97.56 274 ALA A CA 1
ATOM 2098 C C . ALA A 1 274 ? -13.374 8.193 11.478 1.00 97.56 274 ALA A C 1
ATOM 2100 O O . ALA A 1 274 ? -12.328 8.707 11.869 1.00 97.56 274 ALA A O 1
ATOM 2101 N N . GLN A 1 275 ? -14.197 8.779 10.614 1.00 97.25 275 GLN A N 1
ATOM 2102 C CA . GLN A 1 275 ? -13.939 10.071 9.998 1.00 97.25 275 GLN A CA 1
ATOM 2103 C C . GLN A 1 275 ? -15.169 10.961 10.105 1.00 97.25 275 GLN A C 1
ATOM 2105 O O . GLN A 1 275 ? -16.285 10.542 9.788 1.00 97.25 275 GLN A O 1
ATOM 2110 N N . LYS A 1 276 ? -14.975 12.210 10.526 1.00 96.69 276 LYS A N 1
ATOM 2111 C CA . LYS A 1 276 ? -16.023 13.229 10.474 1.00 96.69 276 LYS A CA 1
ATOM 2112 C C . LYS A 1 276 ? -16.472 13.433 9.024 1.00 96.69 276 LYS A C 1
ATOM 2114 O O . LYS A 1 276 ? -15.690 13.345 8.078 1.00 96.69 276 LYS A O 1
ATOM 2119 N N . ARG A 1 277 ? -17.756 13.709 8.855 1.00 95.31 277 ARG A N 1
ATOM 2120 C CA . ARG A 1 277 ? -18.412 14.019 7.583 1.00 95.31 277 ARG A CA 1
ATOM 2121 C C . ARG A 1 277 ? -19.212 15.311 7.742 1.00 95.31 277 ARG A C 1
ATOM 2123 O O . ARG A 1 277 ? -19.413 15.796 8.857 1.00 95.31 277 ARG A O 1
ATOM 2130 N N . SER A 1 278 ? -19.658 15.869 6.622 1.00 91.25 278 SER A N 1
ATOM 2131 C CA . SER A 1 278 ? -20.554 17.026 6.618 1.00 91.25 278 SER A CA 1
ATOM 2132 C C . SER A 1 278 ? -21.865 16.725 7.361 1.00 91.25 278 SER A C 1
ATOM 2134 O O . SER A 1 278 ? -22.197 15.568 7.640 1.00 91.25 278 SER A O 1
ATOM 2136 N N . ARG A 1 279 ? -22.615 17.783 7.697 1.00 90.25 279 ARG A N 1
ATOM 2137 C CA . ARG A 1 279 ? -23.950 17.691 8.321 1.00 90.25 279 ARG A CA 1
ATOM 2138 C C . ARG A 1 279 ? -23.963 16.896 9.638 1.00 90.25 279 ARG A C 1
ATOM 2140 O O . ARG A 1 279 ? -24.879 16.116 9.893 1.00 90.25 279 ARG A O 1
ATOM 2147 N N . GLY A 1 280 ? -22.917 17.050 10.456 1.00 93.50 280 GLY A N 1
ATOM 2148 C CA . GLY A 1 280 ? -22.839 16.422 11.780 1.00 93.50 280 GLY A CA 1
ATOM 2149 C C . GLY A 1 280 ? -22.847 14.891 11.732 1.00 93.50 280 GLY A C 1
ATOM 2150 O O . GLY A 1 280 ? -23.447 14.245 12.589 1.00 93.50 280 GLY A O 1
ATOM 2151 N N . ARG A 1 281 ? -22.216 14.289 10.718 1.00 96.44 281 ARG A N 1
ATOM 2152 C CA . ARG A 1 281 ? -22.128 12.831 10.555 1.00 96.44 281 ARG A CA 1
ATOM 2153 C C . ARG A 1 281 ? -20.714 12.322 10.835 1.00 96.44 281 ARG A C 1
ATOM 2155 O O . ARG A 1 281 ? -19.734 13.057 10.735 1.00 96.44 281 ARG A O 1
ATOM 2162 N N . VAL A 1 282 ? -20.606 11.038 11.156 1.00 97.12 282 VAL A N 1
ATOM 2163 C CA . VAL A 1 282 ? -19.340 10.297 11.196 1.00 97.12 282 VAL A CA 1
ATOM 2164 C C . VAL A 1 282 ? -19.477 9.050 10.338 1.00 97.12 282 VAL A C 1
ATOM 2166 O O . VAL A 1 282 ? -20.434 8.290 10.496 1.00 97.12 282 VAL A O 1
ATOM 2169 N N . LEU A 1 283 ? -18.511 8.847 9.448 1.00 97.56 283 LEU A N 1
ATOM 2170 C CA . LEU A 1 283 ? -18.274 7.579 8.777 1.00 97.56 283 LEU A CA 1
ATOM 2171 C C . LEU A 1 283 ? -17.520 6.653 9.731 1.00 97.56 283 LEU A C 1
ATOM 2173 O O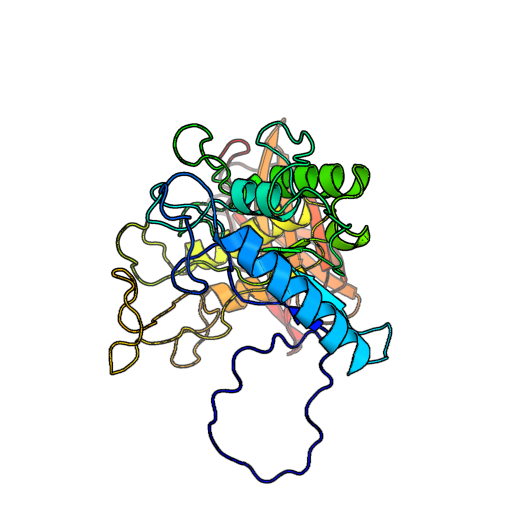 . LEU A 1 283 ? -16.525 7.061 10.321 1.00 97.56 283 LEU A O 1
ATOM 2177 N N . ILE A 1 284 ? -17.991 5.420 9.846 1.00 97.81 284 ILE A N 1
ATOM 2178 C CA . ILE A 1 284 ? -17.375 4.321 10.575 1.00 97.81 284 ILE A CA 1
ATOM 2179 C C . ILE A 1 284 ? -16.998 3.253 9.557 1.00 97.81 284 ILE A C 1
ATOM 2181 O O . ILE A 1 284 ? -17.871 2.775 8.833 1.00 97.81 284 ILE A O 1
ATOM 2185 N N . PHE A 1 285 ? -15.729 2.870 9.529 1.00 98.06 285 PHE A N 1
ATOM 2186 C CA . PHE A 1 285 ? -15.227 1.734 8.765 1.00 98.06 285 PHE A CA 1
ATOM 2187 C C . PHE A 1 285 ? -14.703 0.673 9.727 1.00 98.06 285 PHE A C 1
ATOM 2189 O O . PHE A 1 285 ? -13.903 0.989 10.607 1.00 98.06 285 PHE A O 1
ATOM 2196 N N . GLY A 1 286 ? -15.151 -0.568 9.567 1.00 97.31 286 GLY A N 1
ATOM 2197 C CA . GLY A 1 286 ? -14.646 -1.709 10.321 1.00 97.31 286 GLY A CA 1
ATOM 2198 C C . GLY A 1 286 ? -14.000 -2.742 9.409 1.00 97.31 286 GLY A C 1
ATOM 2199 O O . GLY A 1 286 ? -14.498 -2.981 8.311 1.00 97.31 286 GLY A O 1
ATOM 2200 N N . ARG A 1 287 ? -12.926 -3.380 9.880 1.00 96.62 287 ARG A N 1
ATOM 2201 C CA . ARG A 1 287 ? -12.250 -4.491 9.194 1.00 96.62 287 ARG A CA 1
ATOM 2202 C C . ARG A 1 287 ? -12.117 -5.673 10.143 1.00 96.62 287 ARG A C 1
ATOM 2204 O O . ARG A 1 287 ? -11.547 -5.525 11.223 1.00 96.62 287 ARG A O 1
ATOM 2211 N N . LEU A 1 288 ? -12.650 -6.828 9.751 1.00 96.12 288 LEU A N 1
ATOM 2212 C CA . LEU A 1 288 ? -12.715 -8.013 10.605 1.00 96.12 288 LEU A CA 1
ATOM 2213 C C . LEU A 1 288 ? -11.854 -9.158 10.064 1.00 96.12 288 LEU A C 1
ATOM 2215 O O . LEU A 1 288 ? -11.774 -9.388 8.858 1.00 96.12 288 LEU A O 1
ATOM 2219 N N . ARG A 1 289 ? -11.232 -9.894 10.989 1.00 95.12 289 ARG A N 1
ATOM 2220 C CA . ARG A 1 289 ? -10.481 -11.137 10.755 1.00 95.12 289 ARG A CA 1
ATOM 2221 C C . ARG A 1 289 ? -10.855 -12.202 11.797 1.00 95.12 289 ARG A C 1
ATOM 2223 O O . ARG A 1 289 ? -10.006 -12.846 12.405 1.00 95.12 289 ARG A O 1
ATOM 2230 N N . LEU A 1 290 ? -12.156 -12.388 12.000 1.00 94.12 290 LEU A N 1
ATOM 2231 C CA . LEU A 1 290 ? -12.794 -13.268 12.990 1.00 94.12 290 LEU A CA 1
ATOM 2232 C C . LEU A 1 290 ? -13.173 -14.657 12.428 1.00 94.12 290 LEU A C 1
ATOM 2234 O O . LEU A 1 290 ? -13.951 -15.401 13.033 1.00 94.12 290 LEU A O 1
ATOM 2238 N N . GLY A 1 291 ? -12.635 -15.010 11.258 1.00 92.50 291 GLY A N 1
ATOM 2239 C CA . GLY A 1 291 ? -12.969 -16.238 10.534 1.00 92.50 291 GLY A CA 1
ATOM 2240 C C . GLY A 1 291 ? -14.212 -16.105 9.649 1.00 92.50 291 GLY A C 1
ATOM 2241 O O . GLY A 1 291 ? -14.846 -15.059 9.597 1.00 92.50 291 GLY A O 1
ATOM 2242 N N . ALA A 1 292 ? -14.521 -17.170 8.908 1.00 93.19 292 ALA A N 1
ATOM 2243 C CA . ALA A 1 292 ? -15.669 -17.228 7.997 1.00 93.19 292 ALA A CA 1
ATOM 2244 C C . ALA A 1 292 ? -17.016 -17.168 8.709 1.00 93.19 292 ALA A C 1
ATOM 2246 O O . ALA A 1 292 ? -17.157 -17.732 9.798 1.00 93.19 292 ALA A O 1
ATOM 2247 N N . GLY A 1 293 ? -18.016 -16.655 8.001 1.00 93.62 293 GLY A N 1
ATOM 2248 C CA . GLY A 1 293 ? -19.410 -16.749 8.390 1.00 93.62 293 GLY A CA 1
ATOM 2249 C C . GLY A 1 293 ? -19.871 -15.527 9.165 1.00 93.62 293 GLY A C 1
ATOM 2250 O O . GLY A 1 293 ? -19.079 -14.668 9.562 1.00 93.62 293 GLY A O 1
ATOM 2251 N N . ARG A 1 294 ? -21.187 -15.455 9.372 1.00 95.12 294 ARG A N 1
ATOM 2252 C CA . ARG A 1 294 ? -21.831 -14.324 10.044 1.00 95.12 294 ARG A CA 1
ATOM 2253 C C . ARG A 1 294 ? -21.322 -14.200 11.483 1.00 95.12 294 ARG A C 1
ATOM 2255 O O . ARG A 1 294 ? -21.098 -15.197 12.179 1.00 95.12 294 ARG A O 1
ATOM 2262 N N . ARG A 1 295 ? -21.080 -12.961 11.899 1.00 94.38 295 ARG A N 1
ATOM 2263 C CA . ARG A 1 295 ? -20.654 -12.564 13.237 1.00 94.38 295 ARG A CA 1
ATOM 2264 C C . ARG A 1 295 ? -21.490 -11.367 13.675 1.00 94.38 295 ARG A C 1
ATOM 2266 O O . ARG A 1 295 ? -21.508 -10.343 12.991 1.00 94.38 295 ARG A O 1
ATOM 2273 N N . ALA A 1 296 ? -22.073 -11.483 14.863 1.00 94.88 296 ALA A N 1
ATOM 2274 C CA . ALA A 1 296 ? -22.710 -10.379 15.559 1.00 94.88 296 ALA A CA 1
ATOM 2275 C C . ALA A 1 296 ? -21.639 -9.439 16.134 1.00 94.88 296 ALA A C 1
ATOM 2277 O O . ALA A 1 296 ? -20.984 -9.762 17.131 1.00 94.88 296 ALA A O 1
ATOM 2278 N N . VAL A 1 297 ? -21.449 -8.265 15.532 1.00 96.38 297 VAL A N 1
ATOM 2279 C CA . VAL A 1 297 ? -20.550 -7.223 16.054 1.00 96.38 297 VAL A CA 1
ATOM 2280 C C . VAL A 1 297 ? -21.343 -6.004 16.507 1.00 96.38 297 VAL A C 1
ATOM 2282 O O . VAL A 1 297 ? -22.271 -5.552 15.845 1.00 96.38 297 VAL A O 1
ATOM 2285 N N . THR A 1 298 ? -20.980 -5.433 17.648 1.00 97.44 298 THR A N 1
ATOM 2286 C CA . THR A 1 298 ? -21.636 -4.233 18.187 1.00 97.44 298 THR A CA 1
ATOM 2287 C C . THR A 1 298 ? -20.783 -3.005 17.950 1.00 97.44 298 THR A C 1
ATOM 2289 O O . THR A 1 298 ? -19.613 -2.997 18.327 1.00 97.44 298 THR A O 1
ATOM 2292 N N . LEU A 1 299 ? -21.370 -1.939 17.415 1.00 97.75 299 LEU A N 1
ATOM 2293 C CA . LEU A 1 299 ? -20.761 -0.616 17.426 1.00 97.75 299 LEU A CA 1
ATOM 2294 C C . LEU A 1 299 ? -21.138 0.075 18.735 1.00 97.75 299 LEU A C 1
ATOM 2296 O O . LEU A 1 299 ? -22.315 0.310 19.012 1.00 97.75 299 LEU A O 1
ATOM 2300 N N . GLN A 1 300 ? -20.134 0.412 19.536 1.00 98.00 300 GLN A N 1
ATOM 2301 C CA . GLN A 1 300 ? -20.312 1.070 20.823 1.00 98.00 300 GLN A CA 1
ATOM 2302 C C . GLN A 1 300 ? -19.800 2.507 20.766 1.00 98.00 300 GLN A C 1
ATOM 2304 O O . GLN A 1 300 ? -18.793 2.794 20.115 1.00 98.00 300 GLN A O 1
ATOM 2309 N N . ARG A 1 301 ? -20.482 3.404 21.478 1.00 98.12 301 ARG A N 1
ATOM 2310 C CA . ARG A 1 301 ? -20.124 4.816 21.613 1.00 98.12 301 ARG A CA 1
ATOM 2311 C C . ARG A 1 301 ? -19.991 5.188 23.083 1.00 98.12 301 ARG A C 1
ATOM 2313 O O . ARG A 1 301 ? -20.827 4.808 23.897 1.00 98.12 301 ARG A O 1
ATOM 2320 N N . GLN A 1 302 ? -18.975 5.982 23.388 1.00 98.12 302 GLN A N 1
ATOM 2321 C CA . GLN A 1 302 ? -18.800 6.640 24.677 1.00 98.12 302 GLN A CA 1
ATOM 2322 C C . GLN A 1 302 ? -18.878 8.154 24.468 1.00 98.12 302 GLN A C 1
ATOM 2324 O O . GLN A 1 302 ? -18.127 8.699 23.658 1.00 98.12 302 GLN A O 1
ATOM 2329 N N . LEU A 1 303 ? -19.798 8.822 25.167 1.00 96.81 303 LEU A N 1
ATOM 2330 C CA . LEU A 1 303 ? -19.852 10.288 25.246 1.00 96.81 303 LEU A CA 1
ATOM 2331 C C . LEU A 1 303 ? -18.807 10.807 26.253 1.00 96.81 303 LEU A C 1
ATOM 2333 O O . LEU A 1 303 ? -18.335 10.020 27.076 1.00 96.81 303 LEU A O 1
ATOM 2337 N N . PRO A 1 304 ? -18.441 12.103 26.231 1.00 95.19 304 PRO A N 1
ATOM 2338 C CA . PRO A 1 304 ? -17.586 12.681 27.267 1.00 95.19 304 PRO A CA 1
ATOM 2339 C C . PRO A 1 304 ? -18.122 12.358 28.670 1.00 95.19 304 PRO A C 1
ATOM 2341 O O . PRO A 1 304 ? -19.295 12.593 28.939 1.00 95.19 304 PRO A O 1
ATOM 2344 N N . ARG A 1 305 ? -17.277 11.775 29.535 1.00 91.75 305 ARG A N 1
ATOM 2345 C CA . ARG A 1 305 ? -17.620 11.327 30.906 1.00 91.75 305 ARG A CA 1
ATOM 2346 C C . ARG A 1 305 ? -18.745 10.278 31.010 1.00 91.75 305 ARG A C 1
ATOM 2348 O O . ARG A 1 305 ? -19.185 9.967 32.107 1.00 91.75 305 ARG A O 1
ATOM 2355 N N . GLY A 1 306 ? -19.200 9.709 29.894 1.00 93.44 306 GLY A N 1
ATOM 2356 C CA . GLY A 1 306 ? -20.238 8.679 29.873 1.00 93.44 306 GLY A CA 1
ATOM 2357 C C . GLY A 1 306 ? -19.692 7.250 29.915 1.00 93.44 306 GLY A C 1
ATOM 2358 O O . GLY A 1 306 ? -18.501 6.998 29.707 1.00 93.44 306 GLY A O 1
ATOM 2359 N N . SER A 1 307 ? -20.594 6.289 30.106 1.00 96.81 307 SER A N 1
ATOM 2360 C CA . SER A 1 307 ? -20.321 4.861 29.922 1.00 96.81 307 SER A CA 1
ATOM 2361 C C . SER A 1 307 ? -20.400 4.448 28.443 1.00 96.81 307 SER A C 1
ATOM 2363 O O . SER A 1 307 ? -20.942 5.163 27.592 1.00 96.81 307 SER A O 1
ATOM 2365 N N . TRP A 1 308 ? -19.830 3.287 28.113 1.00 98.06 308 TRP A N 1
ATOM 2366 C CA . TRP A 1 308 ? -19.964 2.694 26.783 1.00 98.06 308 TRP A CA 1
ATOM 2367 C C . TRP A 1 308 ? -21.393 2.201 26.567 1.00 98.06 308 TRP A C 1
ATOM 2369 O O . TRP A 1 308 ? -21.876 1.363 27.321 1.00 98.06 308 TRP A O 1
ATOM 2379 N N . LYS A 1 309 ? -22.043 2.671 25.500 1.00 97.69 309 LYS A N 1
ATOM 2380 C CA . LYS A 1 309 ? -23.369 2.200 25.084 1.00 97.69 309 LYS A CA 1
ATOM 2381 C C . LYS A 1 309 ? -23.302 1.596 23.688 1.00 97.69 309 LYS A C 1
ATOM 2383 O O . LYS A 1 309 ? -22.661 2.161 22.799 1.00 97.69 309 LYS A O 1
ATOM 2388 N N . THR A 1 310 ? -23.967 0.464 23.482 1.00 97.94 310 THR A N 1
ATOM 2389 C CA . THR A 1 310 ? -24.179 -0.089 22.139 1.00 97.94 310 THR A CA 1
ATOM 2390 C C . THR A 1 310 ? -25.134 0.825 21.384 1.00 97.94 310 THR A C 1
ATOM 2392 O O . THR A 1 310 ? -26.230 1.101 21.854 1.00 97.94 310 THR A O 1
ATOM 2395 N N . ILE A 1 311 ? -24.696 1.324 20.230 1.00 97.00 311 ILE A N 1
ATOM 2396 C CA . ILE A 1 311 ? -25.502 2.194 19.362 1.00 97.00 311 ILE A CA 1
ATOM 2397 C C . ILE A 1 311 ? -25.954 1.486 18.086 1.00 97.00 311 ILE A C 1
ATOM 2399 O O . ILE A 1 311 ? -26.789 2.018 17.363 1.00 97.00 311 ILE A O 1
ATOM 2403 N N . ASN A 1 312 ? -25.367 0.327 17.777 1.00 96.19 312 ASN A N 1
ATOM 2404 C CA . ASN A 1 312 ? -25.780 -0.521 16.668 1.00 96.19 312 ASN A CA 1
ATOM 2405 C C . ASN A 1 312 ? -25.272 -1.958 16.873 1.00 96.19 312 ASN A C 1
ATOM 2407 O O . ASN A 1 312 ? -24.192 -2.149 17.442 1.00 96.19 312 ASN A O 1
ATOM 2411 N N . THR A 1 313 ? -25.999 -2.934 16.340 1.00 96.62 313 THR A N 1
ATOM 2412 C CA . THR A 1 313 ? -25.576 -4.332 16.212 1.00 96.62 313 THR A CA 1
ATOM 2413 C C . THR A 1 313 ? -25.605 -4.693 14.733 1.00 96.62 313 THR A C 1
ATOM 2415 O O . THR A 1 313 ? -26.573 -4.409 14.035 1.00 96.62 313 THR A O 1
ATOM 2418 N N . LEU A 1 314 ? -24.516 -5.266 14.237 1.00 94.50 314 LEU A N 1
ATOM 2419 C CA . LEU A 1 314 ? -24.312 -5.579 12.833 1.00 94.50 314 LEU A CA 1
ATOM 2420 C C . LEU A 1 314 ? -24.062 -7.076 12.688 1.00 94.50 314 LEU A C 1
ATOM 2422 O O . LEU A 1 314 ? -23.165 -7.615 13.331 1.00 94.50 314 LEU A O 1
ATOM 2426 N N . GLU A 1 315 ? -24.801 -7.707 11.784 1.00 95.38 315 GLU A N 1
ATOM 2427 C CA . GLU A 1 315 ? -24.499 -9.049 11.294 1.00 95.38 315 GLU A CA 1
ATOM 2428 C C . GLU A 1 315 ? -23.646 -8.929 10.035 1.00 95.38 315 GLU A C 1
ATOM 2430 O O . GLU A 1 315 ? -24.135 -8.532 8.975 1.00 95.38 315 GLU A O 1
ATOM 2435 N N . VAL A 1 316 ? -22.356 -9.233 10.153 1.00 94.69 316 VAL A N 1
ATOM 2436 C CA . VAL A 1 316 ? -21.382 -9.136 9.056 1.00 94.69 316 VAL A CA 1
ATOM 2437 C C . VAL A 1 316 ? -20.551 -10.405 8.982 1.00 94.69 316 VAL A C 1
ATOM 2439 O O . VAL A 1 316 ? -20.353 -11.080 9.989 1.00 94.69 316 VAL A O 1
ATOM 2442 N N . ASP A 1 317 ? -20.052 -10.753 7.798 1.00 95.25 317 ASP A N 1
ATOM 2443 C CA . ASP A 1 317 ? -19.097 -11.854 7.693 1.00 95.25 317 ASP A CA 1
ATOM 2444 C C . ASP A 1 317 ? -17.791 -11.496 8.426 1.00 95.25 317 ASP A C 1
ATOM 2446 O O . ASP A 1 317 ? -17.267 -10.384 8.306 1.00 95.25 317 ASP A O 1
ATOM 2450 N N . GLY A 1 318 ? -17.263 -12.443 9.200 1.00 92.94 318 GLY A N 1
ATOM 2451 C CA . GLY A 1 318 ? -16.105 -12.227 10.062 1.00 92.94 318 GLY A CA 1
ATOM 2452 C C . GLY A 1 318 ? -14.791 -11.944 9.327 1.00 92.94 318 GLY A C 1
ATOM 2453 O O . GLY A 1 318 ? -13.818 -11.590 9.987 1.00 92.94 318 GLY A O 1
ATOM 2454 N N . ARG A 1 319 ? -14.728 -12.064 7.996 1.00 92.81 319 ARG A N 1
ATOM 2455 C CA . ARG A 1 319 ? -13.558 -11.707 7.171 1.00 92.81 319 ARG A CA 1
ATOM 2456 C C . ARG A 1 319 ? -13.737 -10.386 6.419 1.00 92.81 319 ARG A C 1
ATOM 2458 O O . ARG A 1 319 ? -12.858 -9.989 5.653 1.00 92.81 319 ARG A O 1
ATOM 2465 N N . SER A 1 320 ? -14.895 -9.750 6.562 1.00 91.06 320 SER A N 1
ATOM 2466 C CA . SER A 1 320 ? -15.294 -8.632 5.714 1.00 91.06 320 SER A CA 1
ATOM 2467 C C . SER A 1 320 ? -14.911 -7.275 6.298 1.00 91.06 320 SER A C 1
ATOM 2469 O O . SER A 1 320 ? -14.655 -7.111 7.495 1.00 91.06 320 SER A O 1
ATOM 2471 N N . ALA A 1 321 ? -14.884 -6.277 5.417 1.00 95.00 321 ALA A N 1
ATOM 2472 C CA . ALA A 1 321 ? -14.972 -4.881 5.812 1.00 95.00 321 ALA A CA 1
ATOM 2473 C C . ALA A 1 321 ? -16.436 -4.418 5.79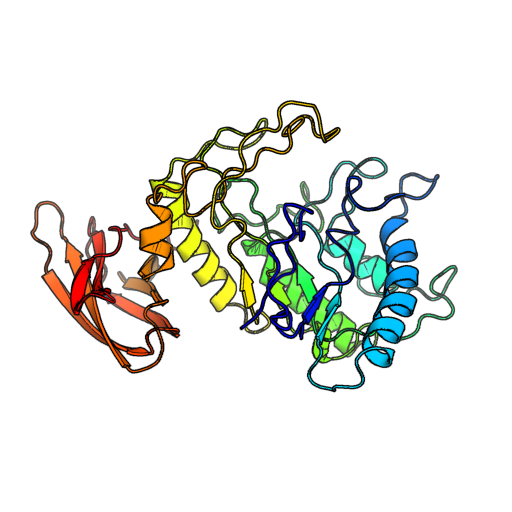4 1.00 95.00 321 ALA A C 1
ATOM 2475 O O . ALA A 1 321 ? -17.270 -4.983 5.087 1.00 95.00 321 ALA A O 1
ATOM 2476 N N . PHE A 1 322 ? -16.755 -3.373 6.552 1.00 95.44 322 PHE A N 1
ATOM 2477 C CA . PHE A 1 322 ? -18.056 -2.714 6.483 1.00 95.44 322 PHE A CA 1
ATOM 2478 C C . PHE A 1 322 ? -17.924 -1.209 6.681 1.00 95.44 322 PHE A C 1
ATOM 2480 O O . PHE A 1 322 ? -17.030 -0.729 7.374 1.00 95.44 322 PHE A O 1
ATOM 2487 N N . THR A 1 323 ? -18.879 -0.465 6.125 1.00 96.56 323 THR A N 1
ATOM 2488 C CA . THR A 1 323 ? -19.007 0.979 6.333 1.00 96.56 323 THR A CA 1
ATOM 2489 C C . THR A 1 323 ? -20.394 1.324 6.867 1.00 96.56 323 THR A C 1
ATOM 2491 O O . THR A 1 323 ? -21.406 0.767 6.432 1.00 96.56 323 THR A O 1
ATOM 2494 N N . ARG A 1 324 ? -20.463 2.265 7.809 1.00 95.56 324 ARG A N 1
ATOM 2495 C CA . ARG A 1 324 ? -21.701 2.877 8.309 1.00 95.56 324 ARG A CA 1
ATOM 2496 C C . ARG A 1 324 ? -21.522 4.379 8.440 1.00 95.56 324 ARG A C 1
ATOM 2498 O O . ARG A 1 324 ? -20.419 4.863 8.650 1.00 95.56 324 ARG A O 1
ATOM 2505 N N . THR A 1 325 ? -22.614 5.125 8.339 1.00 96.44 325 THR A N 1
ATOM 2506 C CA . THR A 1 325 ? -22.620 6.558 8.647 1.00 96.44 325 THR A CA 1
ATOM 2507 C C . THR A 1 325 ? -23.648 6.823 9.730 1.00 96.44 325 THR A C 1
ATOM 2509 O O . THR A 1 325 ? -24.806 6.438 9.604 1.00 96.44 325 THR A O 1
ATOM 2512 N N . ILE A 1 326 ? -23.219 7.477 10.804 1.00 95.81 326 ILE A N 1
ATOM 2513 C CA . ILE A 1 326 ? -24.023 7.717 12.005 1.00 95.81 326 ILE A CA 1
ATOM 2514 C C . ILE A 1 326 ? -24.028 9.204 12.366 1.00 95.81 326 ILE A C 1
ATOM 2516 O O . ILE A 1 326 ? -23.197 9.975 11.880 1.00 95.81 326 ILE A O 1
ATOM 2520 N N . LYS A 1 327 ? -24.967 9.620 13.223 1.00 95.75 327 LYS A N 1
ATOM 2521 C CA . LYS A 1 327 ? -24.964 10.969 13.805 1.00 95.75 327 LYS A CA 1
ATOM 2522 C C . LYS A 1 327 ? -23.720 11.141 14.688 1.00 95.75 327 LYS A C 1
ATOM 2524 O O . LYS A 1 327 ? -23.456 10.314 15.565 1.00 95.75 327 LYS A O 1
ATOM 2529 N N . HIS A 1 328 ? -22.963 12.205 14.447 1.00 94.62 328 HIS A N 1
ATOM 2530 C CA . HIS A 1 328 ? -21.791 12.564 15.234 1.00 94.62 328 HIS A CA 1
ATOM 2531 C C . HIS A 1 328 ? -22.230 13.131 16.583 1.00 94.62 328 HIS A C 1
ATOM 2533 O O . HIS A 1 328 ? -23.023 14.064 16.633 1.00 94.62 328 HIS A O 1
ATOM 2539 N N . ALA A 1 329 ? -21.669 12.602 17.666 1.00 93.50 329 ALA A N 1
ATOM 2540 C CA . ALA A 1 329 ? -21.726 13.250 18.970 1.00 93.50 329 ALA A CA 1
ATOM 2541 C C . ALA A 1 329 ? -20.357 13.895 19.265 1.00 93.50 329 ALA A C 1
ATOM 2543 O O . ALA A 1 329 ? -19.354 13.171 19.260 1.00 93.50 329 ALA A O 1
ATOM 2544 N N . PRO A 1 330 ? -20.266 15.214 19.502 1.00 93.19 330 PRO A N 1
ATOM 2545 C CA . PRO A 1 330 ? -19.001 15.869 19.827 1.00 93.19 330 PRO A CA 1
ATOM 2546 C C . PRO A 1 330 ? -18.272 15.203 21.002 1.00 93.19 330 PRO A C 1
ATOM 2548 O O . PRO A 1 330 ? -18.889 14.737 21.957 1.00 93.19 330 PRO A O 1
ATOM 2551 N N . GLY A 1 331 ? -16.944 15.091 20.901 1.00 93.94 331 GLY A N 1
ATOM 2552 C CA . GLY A 1 331 ? -16.097 14.472 21.930 1.00 93.94 331 GLY A CA 1
ATOM 2553 C C . GLY A 1 331 ? -16.249 12.952 22.093 1.00 93.94 331 GLY A C 1
ATOM 2554 O O . GLY A 1 331 ? -15.540 12.358 22.904 1.00 93.94 331 GLY A O 1
ATOM 2555 N N . SER A 1 332 ? -17.133 12.308 21.324 1.00 96.50 332 SER A N 1
ATOM 2556 C CA . SER A 1 332 ? -17.380 10.872 21.455 1.00 96.50 332 SER A CA 1
ATOM 2557 C C . SER A 1 332 ? -16.232 9.996 20.952 1.00 96.50 332 SER A C 1
ATOM 2559 O O . SER A 1 332 ? -15.483 10.344 20.033 1.00 96.50 332 SER A O 1
ATOM 2561 N N . ARG A 1 333 ? -16.130 8.812 21.557 1.00 97.62 333 ARG A N 1
ATOM 2562 C CA . ARG A 1 333 ? -15.255 7.716 21.134 1.00 97.62 333 ARG A CA 1
ATOM 2563 C C . ARG A 1 333 ? -16.088 6.538 20.660 1.00 97.62 333 ARG A C 1
ATOM 2565 O O . ARG A 1 333 ? -17.210 6.342 21.125 1.00 97.62 333 ARG A O 1
ATOM 2572 N N . TYR A 1 334 ? -15.506 5.731 19.785 1.00 97.81 334 TYR A N 1
ATOM 2573 C CA . TYR A 1 334 ? -16.144 4.552 19.209 1.00 97.81 334 TYR A CA 1
ATOM 2574 C C . TYR A 1 334 ? -15.257 3.327 19.387 1.00 97.81 334 TYR A C 1
ATOM 2576 O O . TYR A 1 334 ? -14.033 3.447 19.371 1.00 97.81 334 TYR A O 1
ATOM 2584 N N . ARG A 1 335 ? -15.867 2.154 19.547 1.00 97.56 335 ARG A N 1
ATOM 2585 C CA . ARG A 1 335 ? -15.181 0.856 19.502 1.00 97.56 335 ARG A CA 1
ATOM 2586 C C . ARG A 1 335 ? -16.130 -0.221 18.991 1.00 97.56 335 ARG A C 1
ATOM 2588 O O . ARG A 1 335 ? -17.349 -0.047 19.041 1.00 97.56 335 ARG A O 1
ATOM 2595 N N . LEU A 1 336 ? -15.573 -1.332 18.532 1.00 97.31 336 LEU A N 1
ATOM 2596 C CA . LEU A 1 336 ? -16.326 -2.544 18.241 1.00 97.31 336 LEU A CA 1
ATOM 2597 C C . LEU A 1 336 ? -16.342 -3.449 19.465 1.00 97.31 336 LEU A C 1
ATOM 2599 O O . LEU A 1 336 ? -15.346 -3.543 20.173 1.00 97.31 336 LEU A O 1
ATOM 2603 N N . GLY A 1 337 ? -17.454 -4.138 19.678 1.00 97.00 337 GLY A N 1
ATOM 2604 C CA . GLY A 1 337 ? -17.518 -5.358 20.475 1.00 97.00 337 GLY A CA 1
ATOM 2605 C C . GLY A 1 337 ? -17.705 -6.548 19.538 1.00 97.00 337 GLY A C 1
ATOM 2606 O O . GLY A 1 337 ? -18.513 -6.457 18.616 1.00 97.00 337 GLY A O 1
ATOM 2607 N N . TYR A 1 338 ? -16.968 -7.634 19.745 1.00 95.69 338 TYR A N 1
ATOM 2608 C CA . TYR A 1 338 ? -16.970 -8.792 18.846 1.00 95.69 338 TYR A CA 1
ATOM 2609 C C . TYR A 1 338 ? -16.765 -10.112 19.608 1.00 95.69 338 TYR A C 1
ATOM 2611 O O . TYR A 1 338 ? -16.157 -10.096 20.683 1.00 95.69 338 TYR A O 1
ATOM 2619 N N . PRO A 1 339 ? -17.253 -11.250 19.080 1.00 93.88 339 PRO A N 1
ATOM 2620 C CA . PRO A 1 339 ? -16.943 -12.568 19.623 1.00 93.88 339 PRO A CA 1
ATOM 2621 C C . PRO A 1 339 ? -15.511 -12.963 19.241 1.00 93.88 339 PRO A C 1
ATOM 2623 O O . PRO A 1 339 ? -15.149 -12.962 18.062 1.00 93.88 339 PRO A O 1
ATOM 2626 N N . ALA A 1 340 ? -14.680 -13.272 20.232 1.00 88.94 340 ALA A N 1
ATOM 2627 C CA . ALA A 1 340 ? -13.372 -13.870 20.004 1.00 88.94 340 ALA A CA 1
ATOM 2628 C C . ALA A 1 340 ? -13.494 -15.385 19.770 1.00 88.94 340 ALA A C 1
ATOM 2630 O O . ALA A 1 340 ? -14.559 -15.976 19.938 1.00 88.94 340 ALA A O 1
ATOM 2631 N N . ARG A 1 341 ? -12.388 -16.017 19.356 1.00 85.81 341 ARG A N 1
ATOM 2632 C CA . ARG A 1 341 ? -12.351 -17.462 19.065 1.00 85.81 341 ARG A CA 1
ATOM 2633 C C . ARG A 1 341 ? -12.665 -18.333 20.283 1.00 85.81 341 ARG A C 1
ATOM 2635 O O . ARG A 1 341 ? -13.188 -19.422 20.110 1.00 85.81 341 ARG A O 1
ATOM 2642 N N . ASP A 1 342 ? -12.380 -17.837 21.484 1.00 88.81 342 ASP A N 1
ATOM 2643 C CA . ASP A 1 342 ? -12.697 -18.478 22.767 1.00 88.81 342 ASP A CA 1
ATOM 2644 C C . ASP A 1 342 ? -14.174 -18.300 23.183 1.00 88.81 342 ASP A C 1
ATOM 2646 O O . ASP A 1 342 ? -14.534 -18.585 24.321 1.00 88.81 342 ASP A O 1
ATOM 2650 N N . GLY A 1 343 ? -15.025 -17.756 22.305 1.00 84.69 343 GLY A N 1
ATOM 2651 C CA . GLY A 1 343 ? -16.435 -17.466 22.577 1.00 84.69 343 GLY A CA 1
ATOM 2652 C C . GLY A 1 343 ? -16.672 -16.222 23.441 1.00 84.69 343 GLY A C 1
ATOM 2653 O O . GLY A 1 343 ? -17.795 -15.718 23.501 1.00 84.69 343 GLY A O 1
ATOM 2654 N N . ARG A 1 344 ? -15.636 -15.655 24.074 1.00 92.62 344 ARG A N 1
ATOM 2655 C CA . ARG A 1 344 ? -15.778 -14.462 24.918 1.00 92.62 344 ARG A CA 1
ATOM 2656 C C . ARG A 1 344 ? -15.955 -13.215 24.064 1.00 92.62 344 ARG A C 1
ATOM 2658 O O . ARG A 1 344 ? -15.343 -13.049 23.008 1.00 92.62 344 ARG A O 1
ATOM 2665 N N . ARG A 1 345 ? -16.744 -12.262 24.561 1.00 94.25 345 ARG A N 1
ATOM 2666 C CA . ARG A 1 345 ? -16.838 -10.938 23.935 1.00 94.25 345 ARG A CA 1
ATOM 2667 C C . ARG A 1 345 ? -15.590 -10.121 24.258 1.00 94.25 345 ARG A C 1
ATOM 2669 O O . ARG A 1 345 ? -15.210 -9.965 25.417 1.00 94.25 345 ARG A O 1
ATOM 2676 N N . ARG A 1 346 ? -14.972 -9.553 23.228 1.00 95.44 346 ARG A N 1
ATOM 2677 C CA . ARG A 1 346 ? -13.855 -8.608 23.336 1.00 95.44 346 ARG A CA 1
ATOM 2678 C C . ARG A 1 346 ? -14.262 -7.263 22.754 1.00 95.44 346 ARG A C 1
ATOM 2680 O O . ARG A 1 346 ? -15.295 -7.139 22.098 1.00 95.44 346 ARG A O 1
ATOM 2687 N N . SER A 1 347 ? -13.455 -6.243 23.023 1.00 96.25 347 SER A N 1
ATOM 2688 C CA . SER A 1 347 ? -13.607 -4.921 22.418 1.00 96.25 347 SER A CA 1
ATOM 2689 C C . SER A 1 347 ? -12.369 -4.551 21.612 1.00 96.25 347 SER A C 1
ATOM 2691 O O . SER A 1 347 ? -11.250 -4.866 22.019 1.00 96.25 347 SER A O 1
ATOM 2693 N N . SER A 1 348 ? -12.562 -3.862 20.488 1.00 96.06 348 SER A N 1
ATOM 2694 C CA . SER A 1 348 ? -11.465 -3.214 19.772 1.00 96.06 348 SER A CA 1
ATOM 2695 C C . SER A 1 348 ? -10.909 -2.059 20.604 1.00 96.06 348 SER A C 1
ATOM 2697 O O . SER A 1 348 ? -11.526 -1.603 21.576 1.00 96.06 348 SER A O 1
ATOM 2699 N N . ILE A 1 349 ? -9.773 -1.510 20.172 1.00 96.12 349 ILE A N 1
ATOM 2700 C CA . ILE A 1 349 ? -9.324 -0.224 20.699 1.00 96.12 349 ILE A CA 1
ATOM 2701 C C . ILE A 1 349 ? -10.382 0.853 20.446 1.00 96.12 349 ILE A C 1
ATOM 2703 O O . ILE A 1 349 ? -11.132 0.810 19.465 1.00 96.12 349 ILE A O 1
ATOM 2707 N N . ALA A 1 350 ? -10.428 1.832 21.343 1.00 96.12 350 ALA A N 1
ATOM 2708 C CA . ALA A 1 350 ? -11.328 2.963 21.219 1.00 96.12 350 ALA A CA 1
ATOM 2709 C C . ALA A 1 350 ? -10.688 4.098 20.409 1.00 96.12 350 ALA A C 1
ATOM 2711 O O . ALA A 1 350 ? -9.595 4.584 20.733 1.00 96.12 350 ALA A O 1
ATOM 2712 N N . ILE A 1 351 ? -11.419 4.569 19.403 1.00 96.56 351 ILE A N 1
ATOM 2713 C CA . ILE A 1 351 ? -10.976 5.568 18.429 1.00 96.56 351 ILE A CA 1
ATOM 2714 C C . ILE A 1 351 ? -11.809 6.847 18.521 1.00 96.56 351 ILE A C 1
ATOM 2716 O O . ILE A 1 351 ? -12.957 6.834 18.970 1.00 96.56 351 ILE A O 1
ATOM 2720 N N . LYS A 1 352 ? -11.204 7.968 18.124 1.00 96.31 352 LYS A N 1
ATOM 2721 C CA . LYS A 1 352 ? -11.885 9.252 17.924 1.00 96.31 352 LYS A CA 1
ATOM 2722 C C . LYS A 1 352 ? -12.009 9.502 16.416 1.00 96.31 352 LYS A C 1
ATOM 2724 O O . LYS A 1 352 ? -11.089 9.126 15.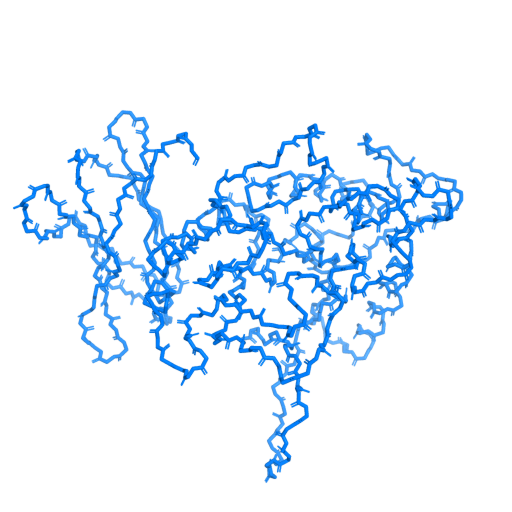691 1.00 96.31 352 LYS A O 1
ATOM 2729 N N . PRO A 1 353 ? -13.094 10.134 15.938 1.00 96.50 353 PRO A N 1
ATOM 2730 C CA . PRO A 1 353 ? -13.207 10.495 14.530 1.00 96.50 353 PRO A CA 1
ATOM 2731 C C . PRO A 1 353 ? -12.124 11.491 14.108 1.00 96.50 353 PRO A C 1
ATOM 2733 O O . PRO A 1 353 ? -12.018 12.567 14.705 1.00 96.50 353 PRO A O 1
ATOM 2736 N N . VAL A 1 354 ? -11.369 11.165 13.058 1.00 95.44 354 VAL A N 1
ATOM 2737 C CA . VAL A 1 354 ? -10.437 12.109 12.424 1.00 95.44 354 VAL A CA 1
ATOM 2738 C C . VAL A 1 354 ? -11.213 13.159 11.610 1.00 95.44 354 VAL A C 1
ATOM 2740 O O . VAL A 1 354 ? -12.361 12.906 11.224 1.00 95.44 354 VAL A O 1
ATOM 2743 N N . PRO A 1 355 ? -10.654 14.352 11.354 1.00 92.12 355 PRO A N 1
ATOM 2744 C CA . PRO A 1 355 ? -11.290 15.357 10.502 1.00 92.12 355 PRO A CA 1
ATOM 2745 C C . PRO A 1 355 ? -11.617 14.861 9.079 1.00 92.12 355 PRO A C 1
ATOM 2747 O O . PRO A 1 355 ? -11.015 13.921 8.564 1.00 92.12 355 PRO A O 1
ATOM 2750 N N . ALA A 1 356 ? -12.592 15.507 8.430 1.00 81.19 356 ALA A N 1
ATOM 2751 C CA . ALA A 1 356 ? -12.967 15.201 7.044 1.00 81.19 356 ALA A CA 1
ATOM 2752 C C . ALA A 1 356 ? -11.878 15.614 6.037 1.00 81.19 356 ALA A C 1
ATOM 2754 O O . ALA A 1 356 ? -11.699 14.947 5.024 1.00 81.19 356 ALA A O 1
ATOM 2755 N N . LYS A 1 357 ? -11.176 16.714 6.338 1.00 65.69 357 LYS A N 1
ATOM 2756 C CA . LYS A 1 357 ? -9.991 17.213 5.635 1.00 65.69 357 LYS A CA 1
ATOM 2757 C C . LYS A 1 357 ? -8.799 16.994 6.564 1.00 65.69 357 LYS A C 1
ATOM 2759 O O . LYS A 1 357 ? -8.807 17.534 7.668 1.00 65.69 357 LYS A O 1
ATOM 2764 N N . GLY A 1 358 ? -7.846 16.164 6.162 1.00 48.59 358 GLY A N 1
ATOM 2765 C CA . GLY A 1 358 ? -6.726 15.748 7.005 1.00 48.59 358 GLY A CA 1
ATOM 2766 C C . GLY A 1 358 ? -6.073 14.515 6.446 1.00 48.59 358 GLY A C 1
ATOM 2767 O O . GLY A 1 358 ? -6.479 13.411 6.863 1.00 48.59 358 GLY A O 1
#

Radius of gyration: 21.99 Å; chains: 1; bounding box: 52×55×62 Å

Sequence (358 aa):
TTVSAAQAAGGGASGTNEPLPKVDHFILWNEPNHQGLLLPQWENDKSTPASPRVYRAMLRAGYSAVKTARKSRSVRVLIGNTSSTGGVRGAGPVSPLEFLRRLACVDGALRPVTTGDCANFKVLPGDGWAHHPYAQNERPSRVSKPDDEPGDVRLADLPQLAATLDRLVKMGRLAPANRKIHLTEFGYETQPVPGRPTIDELTQARWLTWAEYLADRIPAVRSFAQFLLRDQPPAKERVSESKARPFGQYSTGLLVASGKDKIAAKTFLAGLFAQKRSRGRVLIFGRLRLGAGRRAVTLQRQLPRGSWKTINTLEVDGRSAFTRTIKHAPGSRYRLGYPARDGRRRSSIAIKPVPAKG

pLDDT: mean 92.37, std 13.7, range [24.03, 98.94]

Foldseek 3Di:
DADDCPDPPDDDDPDDPPPDDDHQEAEQFAALLFPQTHPDQADPVLAHGPSLLVQLVSQVVVVVVVCVVPVDPSRFYAYLNHEQAWDDRSPGGDASQSSVQVNLQADPVRHHDCDDSRVPQAAGEGQEYEYAQEPQQDALCDDDDCVVTNRGHHLNNVVVVLVSQVVSVVVSSYPPNHSAYEHAEYFHAQDDFPPGDHDHLVSRQQRVVVSVVSQVVRPSYDYHDYHAQEWDDFAPAQDDPDPRHRRPTGGRHCHYNVRHGGLNVLCQAKNWAWADDPPQKIKIKIAHDQDFDWWWKFKWKAAVVGDIDGPDIDTDTRGDMDMDMDGHDPPMKIWMWTQHPVRDIDIRDIDDHDYPRD